Protein AF-A0A8H4R8X0-F1 (afdb_monomer)

Structure (mmCIF, N/CA/C/O backbone):
data_AF-A0A8H4R8X0-F1
#
_entry.id   AF-A0A8H4R8X0-F1
#
loop_
_atom_site.group_PDB
_atom_site.id
_atom_site.type_symbol
_atom_site.label_atom_id
_atom_site.label_alt_id
_atom_site.label_comp_id
_atom_site.label_asym_id
_atom_site.label_entity_id
_atom_site.label_seq_id
_atom_site.pdbx_PDB_ins_code
_atom_site.Cartn_x
_atom_site.Cartn_y
_atom_site.Cartn_z
_atom_site.occupancy
_atom_site.B_iso_or_equiv
_atom_site.auth_seq_id
_atom_site.auth_comp_id
_atom_site.auth_asym_id
_atom_site.auth_atom_id
_atom_site.pdbx_PDB_model_num
ATOM 1 N N . MET A 1 1 ? 7.016 25.007 -10.226 1.00 34.44 1 MET A N 1
ATOM 2 C CA . MET A 1 1 ? 8.401 25.398 -10.554 1.00 34.44 1 MET A CA 1
ATOM 3 C C . MET A 1 1 ? 8.585 26.785 -9.980 1.00 34.44 1 MET A C 1
ATOM 5 O O . MET A 1 1 ? 7.843 27.665 -10.390 1.00 34.44 1 MET A O 1
ATOM 9 N N . CYS A 1 2 ? 9.451 26.948 -8.983 1.00 27.34 2 CYS A N 1
ATOM 10 C CA . CYS A 1 2 ? 9.770 28.265 -8.429 1.00 27.34 2 CYS A CA 1
ATOM 11 C C . CYS A 1 2 ? 10.960 28.850 -9.207 1.00 27.34 2 CYS A C 1
ATOM 13 O O . CYS A 1 2 ? 11.876 28.084 -9.522 1.00 27.34 2 CYS A O 1
ATOM 15 N N . PRO A 1 3 ? 10.955 30.145 -9.557 1.00 30.22 3 PRO A N 1
ATOM 16 C CA . PRO A 1 3 ? 12.108 30.778 -10.181 1.00 30.22 3 PRO A CA 1
ATOM 17 C C . PRO A 1 3 ? 13.231 30.942 -9.149 1.00 30.22 3 PRO A C 1
ATOM 19 O O . PRO A 1 3 ? 12.987 31.365 -8.024 1.00 30.22 3 PRO A O 1
ATOM 22 N N . ILE A 1 4 ? 14.458 30.595 -9.537 1.00 34.72 4 ILE A N 1
ATOM 23 C CA . ILE A 1 4 ? 15.670 30.913 -8.774 1.00 34.72 4 ILE A CA 1
ATOM 24 C C . ILE A 1 4 ? 15.980 32.384 -9.059 1.00 34.72 4 ILE A C 1
ATOM 26 O O . ILE A 1 4 ? 16.291 32.732 -10.199 1.00 34.72 4 ILE A O 1
ATOM 30 N N . LEU A 1 5 ? 15.856 33.247 -8.052 1.00 30.03 5 LEU A N 1
ATOM 31 C CA . LEU A 1 5 ? 16.248 34.653 -8.143 1.00 30.03 5 LEU A CA 1
ATOM 32 C C . LEU A 1 5 ? 17.752 34.777 -7.876 1.00 30.03 5 LEU A C 1
ATOM 34 O O . LEU A 1 5 ? 18.241 34.389 -6.819 1.00 30.03 5 LEU A O 1
ATOM 38 N N . PHE A 1 6 ? 18.489 35.315 -8.847 1.00 31.28 6 PHE A N 1
ATOM 39 C CA . PHE A 1 6 ? 19.900 35.666 -8.697 1.00 31.28 6 PHE A CA 1
ATOM 40 C C . PHE A 1 6 ? 20.003 37.091 -8.154 1.00 31.28 6 PHE A C 1
ATOM 42 O O . PHE A 1 6 ? 19.514 38.021 -8.790 1.00 31.28 6 PHE A O 1
ATOM 49 N N . ASN A 1 7 ? 20.660 37.268 -7.009 1.00 34.53 7 ASN A N 1
ATOM 50 C CA . ASN A 1 7 ? 20.960 38.592 -6.470 1.00 34.53 7 ASN A CA 1
ATOM 51 C C . ASN A 1 7 ? 22.442 38.639 -6.056 1.00 34.53 7 ASN A C 1
ATOM 53 O O . ASN A 1 7 ? 22.797 38.113 -5.001 1.00 34.53 7 ASN A O 1
ATOM 57 N N . PRO A 1 8 ? 23.347 39.171 -6.897 1.00 40.19 8 PRO A N 1
ATOM 58 C CA . PRO A 1 8 ? 24.765 39.217 -6.575 1.00 40.19 8 PRO A CA 1
ATOM 59 C C . PRO A 1 8 ? 25.053 40.372 -5.610 1.00 40.19 8 PRO A C 1
ATOM 61 O O . PRO A 1 8 ? 25.218 41.523 -6.006 1.00 40.19 8 PRO A O 1
ATOM 64 N N . THR A 1 9 ? 25.158 40.060 -4.325 1.00 41.28 9 THR A N 1
ATOM 65 C CA . THR A 1 9 ? 25.671 40.963 -3.293 1.00 41.28 9 THR A CA 1
ATOM 66 C C . THR A 1 9 ? 27.050 40.481 -2.871 1.00 41.28 9 THR A C 1
ATOM 68 O O . THR A 1 9 ? 27.137 39.624 -2.006 1.00 41.28 9 THR A O 1
ATOM 71 N N . ASN A 1 10 ? 28.135 40.977 -3.483 1.00 43.56 10 ASN A N 1
ATOM 72 C CA . ASN A 1 10 ? 29.417 41.202 -2.790 1.00 43.56 10 ASN A CA 1
ATOM 73 C C . ASN A 1 10 ? 30.470 41.886 -3.690 1.00 43.56 10 ASN A C 1
ATOM 75 O O . ASN A 1 10 ? 30.555 41.585 -4.881 1.00 43.56 10 ASN A O 1
ATOM 79 N N . PRO A 1 11 ? 31.313 42.775 -3.130 1.00 45.03 11 PRO A N 1
ATOM 80 C CA . PRO A 1 11 ? 32.415 43.401 -3.852 1.00 45.03 11 PRO A CA 1
ATOM 81 C C . PRO A 1 11 ? 33.605 42.444 -4.031 1.00 45.03 11 PRO A C 1
ATOM 83 O O . PRO A 1 11 ? 33.991 41.711 -3.121 1.00 45.03 11 PRO A O 1
ATOM 86 N N . VAL A 1 12 ? 34.228 42.496 -5.211 1.00 46.09 12 VAL A N 1
ATOM 87 C CA . VAL A 1 12 ? 35.450 41.750 -5.548 1.00 46.09 12 VAL A CA 1
ATOM 88 C C . VAL A 1 12 ? 36.627 42.293 -4.731 1.00 46.09 12 VAL A C 1
ATOM 90 O O . VAL A 1 12 ? 37.053 43.429 -4.935 1.00 46.09 12 VAL A O 1
ATOM 93 N N . GLN A 1 13 ? 37.194 41.487 -3.829 1.00 46.44 13 GLN A N 1
ATOM 94 C CA . GLN A 1 13 ? 38.449 41.826 -3.152 1.00 46.44 13 GLN A CA 1
ATOM 95 C C . GLN A 1 13 ? 39.648 41.399 -4.006 1.00 46.44 13 GLN A C 1
ATOM 97 O O . GLN A 1 13 ? 39.820 40.225 -4.327 1.00 46.44 13 GLN A O 1
ATOM 102 N N . LYS A 1 14 ? 40.508 42.361 -4.360 1.00 43.34 14 LYS A N 1
ATOM 103 C CA . LYS A 1 14 ? 41.823 42.093 -4.954 1.00 43.34 14 LYS A CA 1
ATOM 104 C C . LYS A 1 14 ? 42.861 41.992 -3.836 1.00 43.34 14 LYS A C 1
ATOM 106 O O . LYS A 1 14 ? 43.219 43.003 -3.243 1.00 43.34 14 LYS A O 1
ATOM 111 N N . GLN A 1 15 ? 43.376 40.793 -3.590 1.00 39.31 15 GLN A N 1
ATOM 112 C CA . GLN A 1 15 ? 44.596 40.579 -2.811 1.00 39.31 15 GLN A CA 1
ATOM 113 C C . GLN A 1 15 ? 45.633 39.909 -3.715 1.00 39.31 15 GLN A C 1
ATOM 115 O O . GLN A 1 15 ? 45.364 38.848 -4.264 1.00 39.31 15 GLN A O 1
ATOM 120 N N . GLY A 1 16 ? 46.794 40.553 -3.879 1.00 46.50 16 GLY A N 1
ATOM 121 C CA . GLY A 1 16 ? 48.017 39.973 -4.449 1.00 46.50 16 GLY A CA 1
ATOM 122 C C . GLY A 1 16 ? 47.847 39.160 -5.737 1.00 46.50 16 GLY A C 1
ATOM 123 O O . GLY A 1 16 ? 47.790 37.938 -5.685 1.00 46.50 16 GLY A O 1
ATOM 124 N N . GLY A 1 17 ? 47.810 39.827 -6.897 1.00 51.41 17 GLY A N 1
ATOM 125 C CA . GLY A 1 17 ? 48.027 39.224 -8.228 1.00 51.41 17 GLY A CA 1
ATOM 126 C C . GLY A 1 17 ? 47.001 38.198 -8.739 1.00 51.41 17 GLY A C 1
ATOM 127 O O . GLY A 1 17 ? 46.921 37.989 -9.945 1.00 51.41 17 GLY A O 1
ATOM 128 N N . ARG A 1 18 ? 46.177 37.595 -7.875 1.00 51.59 18 ARG A N 1
ATOM 129 C CA . ARG A 1 18 ? 45.119 36.643 -8.238 1.00 51.59 18 ARG A CA 1
ATOM 130 C C . ARG A 1 18 ? 43.752 37.286 -8.047 1.00 51.59 18 ARG A C 1
ATOM 132 O O . ARG A 1 18 ? 43.455 37.866 -7.003 1.00 51.59 18 ARG A O 1
ATOM 139 N N . ARG A 1 19 ? 42.904 37.197 -9.073 1.00 52.91 19 ARG A N 1
ATOM 140 C CA . ARG A 1 19 ? 41.492 37.574 -8.963 1.00 52.91 19 ARG A CA 1
ATOM 141 C C . ARG A 1 19 ? 40.750 36.365 -8.412 1.00 52.91 19 ARG A C 1
ATOM 143 O O . ARG A 1 19 ? 40.730 35.318 -9.050 1.00 52.91 19 ARG A O 1
ATOM 150 N N . ARG A 1 20 ? 40.180 36.516 -7.220 1.00 57.31 20 ARG A N 1
ATOM 151 C CA . ARG A 1 20 ? 39.380 35.482 -6.570 1.00 57.31 20 ARG A CA 1
ATOM 152 C C . ARG A 1 20 ? 37.938 35.963 -6.520 1.00 57.31 20 ARG A C 1
ATOM 154 O O . ARG A 1 20 ? 37.668 37.028 -5.965 1.00 57.31 20 ARG A O 1
ATOM 161 N N . ALA A 1 21 ? 37.029 35.200 -7.115 1.00 58.59 21 ALA A N 1
ATOM 162 C CA . ALA A 1 21 ? 35.598 35.443 -6.998 1.00 58.59 21 ALA A CA 1
ATOM 163 C C . ALA A 1 21 ? 35.008 34.420 -6.026 1.00 58.59 21 ALA A C 1
ATOM 165 O O . ALA A 1 21 ? 35.211 33.212 -6.173 1.00 58.59 21 ALA A O 1
ATOM 166 N N . ILE A 1 22 ? 34.303 34.918 -5.011 1.00 57.84 22 ILE A N 1
ATOM 167 C CA . ILE A 1 22 ? 33.550 34.090 -4.074 1.00 57.84 22 ILE A CA 1
ATOM 168 C C . ILE A 1 22 ? 32.080 34.315 -4.384 1.00 57.84 22 ILE A C 1
ATOM 170 O O . ILE A 1 22 ? 31.551 35.399 -4.140 1.00 57.84 22 ILE A O 1
ATOM 174 N N . VAL A 1 23 ? 31.428 33.292 -4.927 1.00 60.47 23 VAL A N 1
ATOM 175 C CA . VAL A 1 23 ? 29.990 33.332 -5.190 1.00 60.47 23 VAL A CA 1
ATOM 176 C C . VAL A 1 23 ? 29.297 32.565 -4.077 1.00 60.47 23 VAL A C 1
ATOM 178 O O . VAL A 1 23 ? 29.549 31.373 -3.875 1.00 60.47 23 VAL A O 1
ATOM 181 N N . ARG A 1 24 ? 28.438 33.269 -3.340 1.00 57.09 24 ARG A N 1
ATOM 182 C CA . ARG A 1 24 ? 27.554 32.685 -2.334 1.00 57.09 24 ARG A CA 1
ATOM 183 C C . ARG A 1 24 ? 26.129 32.773 -2.835 1.00 57.09 24 ARG A C 1
ATOM 185 O O . ARG A 1 24 ? 25.724 33.817 -3.336 1.00 57.09 24 ARG A O 1
ATOM 192 N N . TYR A 1 25 ? 25.386 31.688 -2.693 1.00 54.69 25 TYR A N 1
ATOM 193 C CA . TYR A 1 25 ? 23.947 31.710 -2.894 1.00 54.69 25 TYR A CA 1
ATOM 194 C C . TYR A 1 25 ? 23.261 30.944 -1.774 1.00 54.69 25 TYR A C 1
ATOM 196 O O . TYR A 1 25 ? 23.779 29.946 -1.259 1.00 54.69 25 TYR A O 1
ATOM 204 N N . GLU A 1 26 ? 22.092 31.450 -1.417 1.00 44.12 26 GLU A N 1
ATOM 205 C CA . GLU A 1 26 ? 21.190 30.845 -0.458 1.00 44.12 26 GLU A CA 1
ATOM 206 C C . GLU A 1 26 ? 20.167 30.013 -1.232 1.00 44.12 26 GLU A C 1
ATOM 208 O O . GLU A 1 26 ? 19.634 30.441 -2.257 1.00 44.12 26 GLU A O 1
ATOM 213 N N . VAL A 1 27 ? 19.950 28.777 -0.789 1.00 53.47 27 VAL A N 1
ATOM 214 C CA . VAL A 1 27 ? 18.889 27.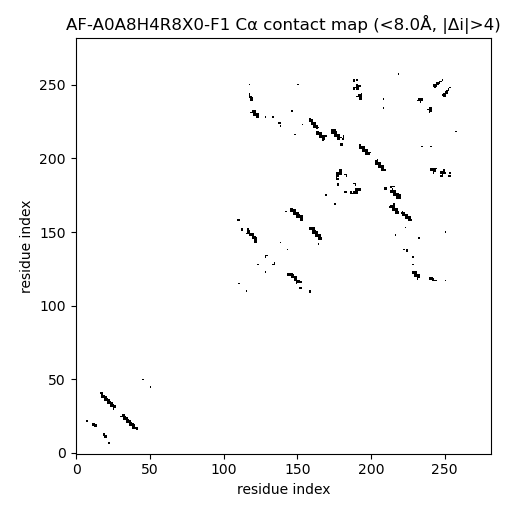933 -1.339 1.00 53.47 27 VAL A CA 1
ATOM 215 C C . VAL A 1 27 ? 17.702 28.059 -0.400 1.00 53.47 27 VAL A C 1
ATOM 217 O O . VAL A 1 27 ? 17.762 27.565 0.731 1.00 53.47 27 VAL A O 1
ATOM 220 N N . ASP A 1 28 ? 16.650 28.729 -0.873 1.00 41.34 28 ASP A N 1
ATOM 221 C CA . ASP A 1 28 ? 15.434 28.976 -0.100 1.00 41.34 28 ASP A CA 1
ATOM 222 C C . ASP A 1 28 ? 14.950 27.701 0.607 1.00 41.34 28 ASP A C 1
ATOM 224 O O . ASP A 1 28 ? 14.728 26.655 -0.013 1.00 41.34 28 ASP A O 1
ATOM 228 N N . GLY A 1 29 ? 14.784 27.806 1.927 1.00 48.72 29 GLY A N 1
ATOM 229 C CA . GLY A 1 29 ? 14.164 26.783 2.771 1.00 48.72 29 GLY A CA 1
ATOM 230 C C . GLY A 1 29 ? 15.108 25.826 3.501 1.00 48.72 29 GLY A C 1
ATOM 231 O O . GLY A 1 29 ? 14.615 25.012 4.277 1.00 48.72 29 GLY A O 1
ATOM 232 N N . PHE A 1 30 ? 16.430 25.912 3.308 1.00 46.84 30 PHE A N 1
ATOM 233 C CA . PHE A 1 30 ? 17.376 25.003 3.980 1.00 46.84 30 PHE A CA 1
ATOM 234 C C . PHE A 1 30 ? 18.453 25.684 4.835 1.00 46.84 30 PHE A C 1
ATOM 236 O O . PHE A 1 30 ? 19.197 24.982 5.511 1.00 46.84 30 PHE A O 1
ATOM 243 N N . GLY A 1 31 ? 18.562 27.020 4.835 1.00 43.88 31 GLY A N 1
ATOM 244 C CA . GLY A 1 31 ? 19.542 27.751 5.660 1.00 43.88 31 GLY A CA 1
ATOM 245 C C . GLY A 1 31 ? 21.013 27.400 5.376 1.00 43.88 31 GLY A C 1
ATOM 246 O O . GLY A 1 31 ? 21.899 27.739 6.158 1.00 43.88 31 GLY A O 1
ATOM 247 N N . VAL A 1 32 ? 21.293 26.702 4.270 1.00 42.59 32 VAL A N 1
ATOM 248 C CA . VAL A 1 32 ? 22.648 26.302 3.882 1.00 42.59 32 VAL A CA 1
ATOM 249 C C . VAL A 1 32 ? 23.214 27.333 2.916 1.00 42.59 32 VAL A C 1
ATOM 251 O O . VAL A 1 32 ? 22.823 27.388 1.749 1.00 42.59 32 VAL A O 1
ATOM 254 N N . ASN A 1 33 ? 24.192 28.100 3.390 1.00 44.56 33 ASN A N 1
ATOM 255 C CA . ASN A 1 33 ? 25.035 28.929 2.538 1.00 44.56 33 ASN A CA 1
ATOM 256 C C . ASN A 1 33 ? 26.048 28.042 1.807 1.00 44.56 33 ASN A C 1
ATOM 258 O O . ASN A 1 33 ? 26.866 27.375 2.444 1.00 44.56 33 ASN A O 1
ATOM 262 N N . LYS A 1 34 ? 26.015 28.033 0.471 1.00 54.91 34 LYS A N 1
ATOM 263 C CA . LYS A 1 34 ? 27.065 27.394 -0.335 1.00 54.91 34 LYS A CA 1
ATOM 264 C C . LYS A 1 34 ? 28.060 28.435 -0.820 1.00 54.91 34 LYS A C 1
ATOM 266 O O . LYS A 1 34 ? 27.667 29.476 -1.337 1.00 54.91 34 LYS A O 1
ATOM 271 N N . GLU A 1 35 ? 29.345 28.131 -0.672 1.00 61.84 35 GLU A N 1
ATOM 272 C CA . GLU A 1 35 ? 30.452 28.963 -1.141 1.00 61.84 35 GLU A CA 1
ATOM 273 C C . GLU A 1 35 ? 31.157 28.259 -2.302 1.00 61.84 35 GLU A C 1
ATOM 275 O O . GLU A 1 35 ? 31.654 27.144 -2.142 1.00 61.84 35 GLU A O 1
ATOM 280 N N . PHE A 1 36 ? 31.220 28.915 -3.461 1.00 50.22 36 PHE A N 1
ATOM 281 C CA . PHE A 1 36 ? 32.060 28.479 -4.573 1.00 50.22 36 PHE A CA 1
ATOM 282 C C . PHE A 1 36 ? 33.232 29.436 -4.730 1.00 50.22 36 PHE A C 1
ATOM 284 O O . PHE A 1 36 ? 33.057 30.657 -4.768 1.00 50.22 36 PHE A O 1
ATOM 291 N N . ARG A 1 37 ? 34.432 28.859 -4.817 1.00 61.16 37 ARG A N 1
ATOM 292 C CA . ARG A 1 37 ? 35.677 29.584 -5.058 1.00 61.16 37 ARG A CA 1
ATOM 293 C C . ARG A 1 37 ? 36.087 29.354 -6.497 1.00 61.16 37 ARG A C 1
ATOM 295 O O . ARG A 1 37 ? 36.283 28.212 -6.901 1.00 61.16 37 ARG A O 1
ATOM 302 N N . ILE A 1 38 ? 36.192 30.441 -7.247 1.00 58.31 38 ILE A N 1
ATOM 303 C CA . ILE A 1 38 ? 36.730 30.420 -8.601 1.00 58.31 38 ILE A CA 1
ATOM 304 C C . ILE A 1 38 ? 38.035 31.207 -8.548 1.00 58.31 38 ILE A C 1
ATOM 306 O O . ILE A 1 38 ? 38.035 32.421 -8.322 1.00 58.31 38 ILE A O 1
ATOM 310 N N . ASP A 1 39 ? 39.144 30.487 -8.693 1.00 58.88 39 ASP A N 1
ATOM 311 C CA . ASP A 1 39 ? 40.467 31.072 -8.863 1.00 58.88 39 ASP A CA 1
ATOM 312 C C . ASP A 1 39 ? 40.745 31.149 -10.371 1.00 58.88 39 ASP A C 1
ATOM 314 O O . ASP A 1 39 ? 40.755 30.131 -11.059 1.00 58.88 39 ASP A O 1
ATOM 318 N N . SER A 1 40 ? 40.940 32.358 -10.900 1.00 56.19 40 SER A N 1
ATOM 319 C CA . SER A 1 40 ? 41.369 32.542 -12.291 1.00 56.19 40 SER A CA 1
ATOM 320 C C . SER A 1 40 ? 42.895 32.577 -12.365 1.00 56.19 40 SER A C 1
ATOM 322 O O . SER A 1 40 ? 43.538 33.301 -11.596 1.00 56.19 40 SER A O 1
ATOM 324 N N . GLU A 1 41 ? 43.483 31.822 -13.295 1.00 51.84 41 GLU A N 1
ATOM 325 C CA . GLU A 1 41 ? 44.928 31.866 -13.530 1.00 51.84 41 GLU A CA 1
ATOM 326 C C . GLU A 1 41 ? 45.351 33.167 -14.239 1.00 51.84 41 GLU A C 1
ATOM 328 O O . GLU A 1 41 ? 44.617 33.687 -15.085 1.00 51.84 41 GLU A O 1
ATOM 333 N N . PRO A 1 42 ? 46.527 33.726 -13.903 1.00 45.72 42 PRO A N 1
ATOM 334 C CA . PRO A 1 42 ? 47.040 34.916 -14.566 1.00 45.72 42 PRO A CA 1
ATOM 335 C C . PRO A 1 42 ? 47.588 34.556 -15.955 1.00 45.72 42 PRO A C 1
ATOM 337 O O . PRO A 1 42 ? 48.518 33.761 -16.057 1.00 45.72 42 PRO A O 1
ATOM 340 N N . GLY A 1 43 ? 47.047 35.164 -17.018 1.00 50.66 43 GLY A N 1
ATOM 341 C CA . GLY A 1 43 ? 47.655 35.095 -18.358 1.00 50.66 43 GLY A CA 1
ATOM 342 C C . GLY A 1 43 ? 46.712 34.985 -19.559 1.00 50.66 43 GLY A C 1
ATOM 343 O O . GLY A 1 43 ? 47.198 34.881 -20.679 1.00 50.66 43 GLY A O 1
ATOM 344 N N . LEU A 1 44 ? 45.390 35.008 -19.372 1.00 47.59 44 LEU A N 1
ATOM 345 C CA . LEU A 1 44 ? 44.437 35.018 -20.487 1.00 47.59 44 LEU A CA 1
ATOM 346 C C . LEU A 1 44 ? 43.786 36.397 -20.615 1.00 47.59 44 LEU A C 1
ATOM 348 O O . LEU A 1 44 ? 42.815 36.703 -19.924 1.00 47.59 44 LEU A O 1
ATOM 352 N N . ASP A 1 45 ? 44.326 37.213 -21.520 1.00 45.53 45 ASP A N 1
ATOM 353 C CA . ASP A 1 45 ? 43.706 38.454 -21.991 1.00 45.53 45 ASP A CA 1
ATOM 354 C C . ASP A 1 45 ? 42.527 38.114 -22.918 1.00 45.53 45 ASP A C 1
ATOM 356 O O . ASP A 1 45 ? 42.598 38.204 -24.141 1.00 45.53 45 ASP A O 1
ATOM 360 N N . GLY A 1 46 ? 41.436 37.656 -22.307 1.00 48.53 46 GLY A N 1
ATOM 361 C CA . GLY A 1 46 ? 40.120 37.505 -22.918 1.00 48.53 46 GLY A CA 1
ATOM 362 C C . GLY A 1 46 ? 39.089 38.275 -22.098 1.00 48.53 46 GLY A C 1
ATOM 363 O O . GLY A 1 46 ? 39.226 38.423 -20.880 1.00 48.53 46 GLY A O 1
ATOM 364 N N . THR A 1 47 ? 38.062 38.807 -22.755 1.00 45.94 47 THR A N 1
ATOM 365 C CA . THR A 1 47 ? 36.976 39.513 -22.062 1.00 45.94 47 THR A CA 1
ATOM 366 C C . THR A 1 47 ? 36.227 38.554 -21.123 1.00 45.94 47 THR A C 1
ATOM 368 O O . THR A 1 47 ? 36.107 37.360 -21.397 1.00 45.94 47 THR A O 1
ATOM 371 N N . LEU A 1 48 ? 35.755 39.071 -19.978 1.00 39.69 48 LEU A N 1
ATOM 372 C CA . LEU A 1 48 ? 35.175 38.303 -18.858 1.00 39.69 48 LEU A CA 1
ATOM 373 C C . LEU A 1 48 ? 34.042 37.344 -19.294 1.00 39.69 48 LEU A C 1
ATOM 375 O O . LEU A 1 48 ? 33.876 36.280 -18.704 1.00 39.69 48 LEU A O 1
ATOM 379 N N . GLU A 1 49 ? 33.324 37.690 -20.366 1.00 45.72 49 GLU A N 1
ATOM 380 C CA . GLU A 1 49 ? 32.224 36.900 -20.935 1.00 45.72 49 GLU A CA 1
ATOM 381 C C . GLU A 1 49 ? 32.690 35.617 -21.654 1.00 45.72 49 GLU A C 1
ATOM 383 O O . GLU A 1 49 ? 31.995 34.597 -21.630 1.00 45.72 49 GLU A O 1
ATOM 388 N N . GLU A 1 50 ? 33.882 35.610 -22.262 1.00 43.81 50 GLU A N 1
ATOM 389 C CA . GLU A 1 50 ? 34.390 34.433 -22.986 1.00 43.81 50 GLU A CA 1
ATOM 390 C C . GLU A 1 50 ? 34.921 33.340 -22.051 1.00 43.81 50 GLU A C 1
ATOM 392 O O . GLU A 1 50 ? 34.865 32.148 -22.383 1.00 43.81 50 GLU A O 1
ATOM 397 N N . VAL A 1 51 ? 35.409 33.729 -20.869 1.00 45.59 51 VAL A N 1
ATOM 398 C CA . VAL A 1 51 ? 35.944 32.801 -19.864 1.00 45.59 51 VAL A CA 1
ATOM 399 C C . VAL A 1 51 ? 34.803 32.066 -19.147 1.00 45.59 51 VAL A C 1
ATOM 401 O O . VAL A 1 51 ? 34.845 30.837 -19.047 1.00 45.59 51 VAL A O 1
ATOM 404 N N . GLU A 1 52 ? 33.721 32.763 -18.772 1.00 46.25 52 GLU A N 1
ATOM 405 C CA . GLU A 1 52 ? 32.529 32.132 -18.173 1.00 46.25 52 GLU A CA 1
ATOM 406 C C . GLU A 1 52 ? 31.867 31.111 -19.117 1.00 46.25 52 GLU A C 1
ATOM 408 O O . GLU A 1 52 ? 31.465 30.022 -18.696 1.00 46.25 52 GLU A O 1
ATOM 413 N N . ALA A 1 53 ? 31.815 31.398 -20.422 1.00 42.44 53 ALA A N 1
ATOM 414 C CA . ALA A 1 53 ? 31.198 30.508 -21.407 1.00 42.44 53 ALA A CA 1
ATOM 415 C C . ALA A 1 53 ? 32.033 29.253 -21.742 1.00 42.44 53 ALA A C 1
ATOM 417 O O . ALA A 1 53 ? 31.493 28.282 -22.294 1.00 42.44 53 ALA A O 1
ATOM 418 N N . ARG A 1 54 ? 33.347 29.251 -21.470 1.00 42.31 54 ARG A N 1
ATOM 419 C CA . ARG A 1 54 ? 34.221 28.082 -21.688 1.00 42.31 54 ARG A CA 1
ATOM 420 C C . ARG A 1 54 ? 34.234 27.138 -20.492 1.00 42.31 54 ARG A C 1
ATOM 422 O O . ARG A 1 54 ? 34.123 25.928 -20.702 1.00 42.31 54 ARG A O 1
ATOM 429 N N . ASP A 1 55 ? 34.267 27.655 -19.268 1.00 42.72 55 ASP A N 1
ATOM 430 C CA . ASP A 1 55 ? 34.281 26.797 -18.076 1.00 42.72 55 ASP A CA 1
ATOM 431 C C . ASP A 1 55 ? 32.921 26.139 -17.806 1.00 42.72 55 ASP A C 1
ATOM 433 O O . ASP A 1 55 ? 32.858 24.951 -17.475 1.00 42.72 55 ASP A O 1
ATOM 437 N N . LEU A 1 56 ? 31.813 26.821 -18.115 1.00 40.81 56 LEU A N 1
ATOM 438 C CA . LEU A 1 56 ? 30.472 26.222 -18.052 1.00 40.81 56 LEU A CA 1
ATOM 439 C C . LEU A 1 56 ? 30.240 25.118 -19.102 1.00 40.81 56 LEU A C 1
ATOM 441 O O . LEU A 1 56 ? 29.331 24.303 -18.944 1.00 40.81 56 LEU A O 1
ATOM 445 N N . ARG A 1 57 ? 31.070 25.032 -20.156 1.00 43.03 57 ARG A N 1
ATOM 446 C CA . ARG A 1 57 ? 31.029 23.932 -21.141 1.00 43.03 57 ARG A CA 1
ATOM 447 C C . ARG A 1 57 ? 31.774 22.674 -20.688 1.00 43.03 57 ARG A C 1
ATOM 449 O O . ARG A 1 57 ? 31.456 21.596 -21.191 1.00 43.03 57 ARG A O 1
ATOM 456 N N . ARG A 1 58 ? 32.721 22.775 -19.743 1.00 42.38 58 ARG A N 1
ATOM 457 C CA . ARG A 1 58 ? 33.424 21.610 -19.164 1.00 42.38 58 ARG A CA 1
ATOM 458 C C . ARG A 1 58 ? 32.603 20.888 -18.100 1.00 42.38 58 ARG A C 1
ATOM 460 O O . ARG A 1 58 ? 32.738 19.675 -17.953 1.00 42.38 58 ARG A O 1
ATOM 467 N N . VAL A 1 59 ? 31.702 21.588 -17.413 1.00 44.06 59 VAL A N 1
ATOM 468 C CA . VAL A 1 59 ? 30.757 20.971 -16.474 1.00 44.06 59 VAL A CA 1
ATOM 469 C C . VAL A 1 59 ? 29.599 20.371 -17.275 1.00 44.06 59 VAL A C 1
ATOM 471 O O . VAL A 1 59 ? 28.570 20.998 -17.508 1.00 44.06 59 VAL A O 1
ATOM 474 N N . GLY A 1 60 ? 29.807 19.156 -17.784 1.00 37.03 60 GLY A N 1
ATOM 475 C CA . GLY A 1 60 ? 28.903 18.463 -18.698 1.00 37.03 60 GLY A CA 1
ATOM 476 C C . GLY A 1 60 ? 27.447 18.385 -18.225 1.00 37.03 60 GLY A C 1
ATOM 477 O O . GLY A 1 60 ? 27.053 17.437 -17.556 1.00 37.03 60 GLY A O 1
ATOM 478 N N . ARG A 1 61 ? 26.613 19.336 -18.663 1.00 39.84 61 ARG A N 1
ATOM 479 C CA . ARG A 1 61 ? 25.148 19.216 -18.747 1.00 39.84 61 ARG A CA 1
ATOM 480 C C . ARG A 1 61 ? 24.634 19.958 -19.979 1.00 39.84 61 ARG A C 1
ATOM 482 O O . ARG A 1 61 ? 24.153 21.086 -19.922 1.00 39.84 61 ARG A O 1
ATOM 489 N N . ARG A 1 62 ? 24.689 19.284 -21.130 1.00 38.41 62 ARG A N 1
ATOM 490 C CA . ARG A 1 62 ? 23.959 19.695 -22.337 1.00 38.41 62 ARG A CA 1
ATOM 491 C C . ARG A 1 62 ? 22.456 19.531 -22.094 1.00 38.41 62 ARG A C 1
ATOM 493 O O . ARG A 1 62 ? 21.964 18.432 -22.313 1.00 38.41 62 ARG A O 1
ATOM 500 N N . ARG A 1 63 ? 21.747 20.578 -21.638 1.00 39.78 63 ARG A N 1
ATOM 501 C CA . ARG A 1 63 ? 20.335 20.881 -22.010 1.00 39.78 63 ARG A CA 1
ATOM 502 C C . ARG A 1 63 ? 19.653 22.034 -21.253 1.00 39.78 63 ARG A C 1
ATOM 504 O O . ARG A 1 63 ? 18.447 21.984 -21.100 1.00 39.78 63 ARG A O 1
ATOM 511 N N . TRP A 1 64 ? 20.335 23.082 -20.789 1.00 34.16 64 TRP A N 1
ATOM 512 C CA . TRP A 1 64 ? 19.598 24.191 -20.136 1.00 34.16 64 TRP A CA 1
ATOM 513 C C . TRP A 1 64 ? 20.037 25.614 -20.503 1.00 34.16 64 TRP A C 1
ATOM 515 O O . TRP A 1 64 ? 19.423 26.562 -20.032 1.00 34.16 64 TRP A O 1
ATOM 525 N N . VAL A 1 65 ? 21.014 25.800 -21.397 1.00 34.97 65 VAL A N 1
ATOM 526 C CA . VAL A 1 65 ? 21.620 27.130 -21.639 1.00 34.97 65 VAL A CA 1
ATOM 527 C C . VAL A 1 65 ? 21.368 27.664 -23.056 1.00 34.97 65 VAL A C 1
ATOM 529 O O . VAL A 1 65 ? 22.213 28.321 -23.644 1.00 34.97 65 VAL A O 1
ATOM 532 N N . CYS A 1 66 ? 20.201 27.392 -23.646 1.00 29.88 66 CYS A N 1
ATOM 533 C CA . CYS A 1 66 ? 19.833 28.016 -24.931 1.00 29.88 66 CYS A CA 1
ATOM 534 C C . CYS A 1 66 ? 18.509 28.789 -24.909 1.00 29.88 66 CYS A C 1
ATOM 536 O O . CYS A 1 66 ? 18.107 29.302 -25.945 1.00 29.88 66 CYS A O 1
ATOM 538 N N . SER A 1 67 ? 17.841 28.925 -23.757 1.00 30.84 67 SER A N 1
ATOM 539 C CA . SER A 1 67 ? 16.542 29.617 -23.702 1.00 30.84 67 SER A CA 1
ATOM 540 C C . SER A 1 67 ? 16.600 31.076 -23.232 1.00 30.84 67 SER A C 1
ATOM 542 O O . SER A 1 67 ? 15.568 31.735 -23.262 1.00 30.84 67 SER A O 1
ATOM 544 N N . LEU A 1 68 ? 17.755 31.598 -22.804 1.00 33.50 68 LEU A N 1
ATOM 545 C CA . LEU A 1 68 ? 17.826 32.914 -22.143 1.00 33.50 68 LEU A CA 1
ATOM 546 C C . LEU A 1 68 ? 18.541 34.026 -22.925 1.00 33.50 68 LEU A C 1
ATOM 548 O O . LEU A 1 68 ? 18.658 35.129 -22.413 1.00 33.50 68 LEU A O 1
ATOM 552 N N . PHE A 1 69 ? 18.945 33.787 -24.175 1.00 30.27 69 PHE A N 1
ATOM 553 C CA . PHE A 1 69 ? 19.639 34.791 -25.002 1.00 30.27 69 PHE A CA 1
ATOM 554 C C . PHE A 1 69 ? 18.844 35.257 -26.230 1.00 30.27 69 PHE A C 1
ATOM 556 O O . PHE A 1 69 ? 19.421 35.677 -27.225 1.00 30.27 69 PHE A O 1
ATOM 563 N N . ARG A 1 70 ? 17.507 35.187 -26.191 1.00 34.22 70 ARG A N 1
ATOM 564 C CA . ARG A 1 70 ? 16.665 35.615 -27.323 1.00 34.22 70 ARG A CA 1
ATOM 565 C C . ARG A 1 70 ? 15.627 36.689 -26.976 1.00 34.22 70 ARG A C 1
ATOM 567 O O . ARG A 1 70 ? 14.571 36.721 -27.590 1.00 34.22 70 ARG A O 1
ATOM 574 N N . HIS A 1 71 ? 15.916 37.553 -25.998 1.00 29.61 71 HIS A N 1
ATOM 575 C CA . HIS A 1 71 ? 15.011 38.654 -25.628 1.00 29.61 71 HIS A CA 1
ATOM 576 C C . HIS A 1 71 ? 15.694 39.975 -25.231 1.00 29.61 71 HIS A C 1
ATOM 578 O O . HIS A 1 71 ? 15.088 40.795 -24.551 1.00 29.61 71 HIS A O 1
ATOM 584 N N . ALA A 1 72 ? 16.928 40.217 -25.677 1.00 31.17 72 ALA A N 1
ATOM 585 C CA . ALA A 1 72 ? 17.618 41.488 -25.439 1.00 31.17 72 ALA A CA 1
ATOM 586 C C . ALA A 1 72 ? 18.229 42.058 -26.726 1.00 31.17 72 ALA A C 1
ATOM 588 O O . ALA A 1 72 ? 19.383 42.453 -26.762 1.00 31.17 72 ALA A O 1
ATOM 589 N N . GLU A 1 73 ? 17.439 42.109 -27.792 1.00 38.19 73 GLU A N 1
ATOM 590 C CA . GLU A 1 73 ? 17.667 43.037 -28.895 1.00 38.19 73 GLU A CA 1
ATOM 591 C C . GLU A 1 73 ? 16.308 43.620 -29.242 1.00 38.19 73 GLU A C 1
ATOM 593 O O . GLU A 1 73 ? 15.451 42.896 -29.737 1.00 38.19 73 GLU A O 1
ATOM 598 N N . LEU A 1 74 ? 16.089 44.881 -28.860 1.00 34.69 74 LEU A N 1
ATOM 599 C CA . LEU A 1 74 ? 15.241 45.879 -29.525 1.00 34.69 74 LEU A CA 1
ATOM 600 C C . LEU A 1 74 ? 15.019 47.062 -28.571 1.00 34.69 74 LEU A C 1
ATOM 602 O O . LEU A 1 74 ? 13.991 47.159 -27.914 1.00 34.69 74 LEU A O 1
ATOM 606 N N . SER A 1 75 ? 15.997 47.965 -28.518 1.00 31.61 75 SER A N 1
ATOM 607 C CA . SER A 1 75 ? 15.771 49.419 -28.486 1.00 31.61 75 SER A CA 1
ATOM 608 C C . SER A 1 75 ? 17.125 50.114 -28.361 1.00 31.61 75 SER A C 1
ATOM 610 O O . SER A 1 75 ? 17.769 50.060 -27.315 1.00 31.61 75 SER A O 1
ATOM 612 N N . GLY A 1 76 ? 17.581 50.726 -29.453 1.00 34.56 76 GLY A N 1
ATOM 613 C CA . GLY A 1 76 ? 18.784 51.552 -29.459 1.00 34.56 76 GLY A CA 1
ATOM 614 C C . GLY A 1 76 ? 18.590 52.887 -28.737 1.00 34.56 76 GLY A C 1
ATOM 615 O O . GLY A 1 76 ? 17.465 53.325 -28.515 1.00 34.56 76 GLY A O 1
ATOM 616 N N . GLY A 1 77 ? 19.701 53.570 -28.447 1.00 31.16 77 GLY A N 1
ATOM 617 C CA . GLY A 1 77 ? 19.666 54.995 -28.106 1.00 31.16 77 GLY A CA 1
ATOM 618 C C . GLY A 1 77 ? 20.794 55.504 -27.208 1.00 31.16 77 GLY A C 1
ATOM 619 O O . GLY A 1 77 ? 20.692 55.418 -25.998 1.00 31.16 77 GLY A O 1
ATOM 620 N N . ARG A 1 78 ? 21.817 56.084 -27.853 1.00 34.66 78 ARG A N 1
ATOM 621 C CA . ARG A 1 78 ? 22.632 57.278 -27.506 1.00 34.66 78 ARG A CA 1
ATOM 622 C C . ARG A 1 78 ? 23.137 57.544 -26.065 1.00 34.66 78 ARG A C 1
ATOM 624 O O . ARG A 1 78 ? 22.384 57.680 -25.117 1.00 34.66 78 ARG A O 1
ATOM 631 N N . GLN A 1 79 ? 24.454 57.790 -26.033 1.00 37.75 79 GLN A N 1
ATOM 632 C CA . GLN A 1 79 ? 25.292 58.683 -25.203 1.00 37.75 79 GLN A CA 1
ATOM 633 C C . GLN A 1 79 ? 24.663 59.501 -24.050 1.00 37.75 79 GLN A C 1
ATOM 635 O O . GLN A 1 79 ? 23.732 60.268 -24.276 1.00 37.75 79 GLN A O 1
ATOM 640 N N . GLY A 1 80 ? 25.360 59.531 -22.898 1.00 32.53 80 GLY A N 1
ATOM 641 C CA . GLY A 1 80 ? 25.411 60.720 -22.029 1.00 32.53 80 GLY A CA 1
ATOM 642 C C . GLY A 1 80 ? 25.650 60.502 -20.522 1.00 32.53 80 GLY A C 1
ATOM 643 O O . GLY A 1 80 ? 24.772 60.010 -19.832 1.00 32.53 80 GLY A O 1
ATOM 644 N N . TRP A 1 81 ? 26.782 61.035 -20.035 1.00 30.88 81 TRP A N 1
ATOM 645 C CA . TRP A 1 81 ? 26.984 61.712 -18.732 1.00 30.88 81 TRP A CA 1
ATOM 646 C C . TRP A 1 81 ? 27.182 60.937 -17.407 1.00 30.88 81 TRP A C 1
ATOM 648 O O . TRP A 1 81 ? 26.633 59.874 -17.151 1.00 30.88 81 TRP A O 1
ATOM 658 N N 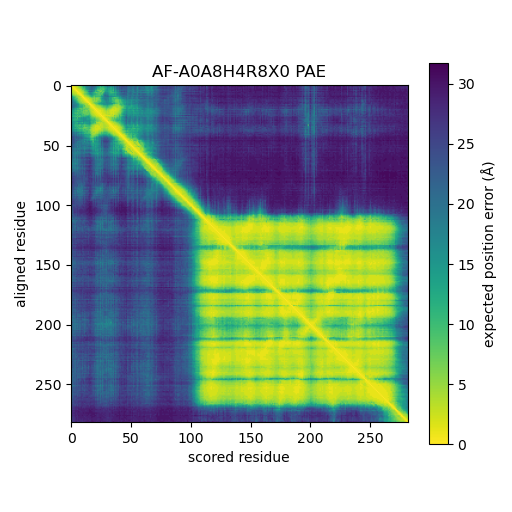. TRP A 1 82 ? 28.040 61.537 -16.565 1.00 38.06 82 TRP A N 1
ATOM 659 C CA . TRP A 1 82 ? 28.593 61.052 -15.293 1.00 38.06 82 TRP A CA 1
ATOM 660 C C . TRP A 1 82 ? 27.849 61.593 -14.051 1.00 38.06 82 TRP A C 1
ATOM 662 O O . TRP A 1 82 ? 27.596 62.792 -13.969 1.00 38.06 82 TRP A O 1
ATOM 672 N N . GLY A 1 83 ? 27.697 60.734 -13.025 1.00 30.23 83 GLY A N 1
ATOM 673 C CA . GLY A 1 83 ? 27.661 61.074 -11.581 1.00 30.23 83 GLY A CA 1
ATOM 674 C C . GLY A 1 83 ? 26.286 61.076 -10.871 1.00 30.23 83 GLY A C 1
ATOM 675 O O . GLY A 1 83 ? 25.265 61.182 -11.540 1.00 30.23 83 GLY A O 1
ATOM 676 N N . PRO A 1 84 ? 26.222 61.068 -9.515 1.00 44.66 84 PRO A N 1
ATOM 677 C CA . PRO A 1 84 ? 27.071 60.365 -8.544 1.00 44.66 84 PRO A CA 1
ATOM 678 C C . PRO A 1 84 ? 26.277 59.537 -7.488 1.00 44.66 84 PRO A C 1
ATOM 680 O O . PRO A 1 84 ? 25.119 59.796 -7.193 1.00 44.66 84 PRO A O 1
ATOM 683 N N . ARG A 1 85 ? 26.977 58.567 -6.873 1.00 41.50 85 ARG A N 1
ATOM 684 C CA . ARG A 1 85 ? 26.820 58.022 -5.499 1.00 41.50 85 ARG A CA 1
ATOM 685 C C . ARG A 1 85 ? 25.413 57.999 -4.862 1.00 41.50 85 ARG A C 1
ATOM 687 O O . ARG A 1 85 ? 25.008 58.957 -4.213 1.00 41.50 85 ARG A O 1
ATOM 694 N N . ALA A 1 86 ? 24.808 56.811 -4.822 1.00 32.12 86 ALA A N 1
ATOM 695 C CA . ALA A 1 86 ? 23.868 56.432 -3.765 1.00 32.12 86 ALA A CA 1
ATOM 696 C C . ALA A 1 86 ? 24.581 55.505 -2.761 1.00 32.12 86 ALA A C 1
ATOM 698 O O . ALA A 1 86 ? 24.902 54.358 -3.072 1.00 32.12 86 ALA A O 1
ATOM 699 N N . GLN A 1 87 ? 24.881 56.021 -1.566 1.00 34.53 87 GLN A N 1
ATOM 700 C CA . GLN A 1 87 ? 25.242 55.210 -0.401 1.00 34.53 87 GLN A CA 1
ATOM 701 C C . GLN A 1 87 ? 23.953 54.648 0.200 1.00 34.53 87 GLN A C 1
ATOM 703 O O . GLN A 1 87 ? 23.115 55.407 0.675 1.00 34.53 87 GLN A O 1
ATOM 708 N N . ILE A 1 88 ? 23.803 53.326 0.200 1.00 32.25 88 ILE A N 1
ATOM 709 C CA . ILE A 1 88 ? 22.742 52.647 0.947 1.00 32.25 88 ILE A CA 1
ATOM 710 C C . ILE A 1 88 ? 23.342 52.228 2.293 1.00 32.25 88 ILE A C 1
ATOM 712 O O . ILE A 1 88 ? 24.195 51.342 2.351 1.00 32.25 88 ILE A O 1
ATOM 716 N N . GLN A 1 89 ? 22.931 52.900 3.371 1.00 30.50 89 GLN A N 1
ATOM 717 C CA . GLN A 1 89 ? 23.175 52.456 4.744 1.00 30.50 89 GLN A CA 1
ATOM 718 C C . GLN A 1 89 ? 22.189 51.334 5.084 1.00 30.50 89 GLN A C 1
ATOM 720 O O . GLN A 1 89 ? 20.978 51.536 5.032 1.00 30.50 89 GLN A O 1
ATOM 725 N N . PHE A 1 90 ? 22.700 50.167 5.473 1.00 27.19 90 PHE A N 1
ATOM 726 C CA . PHE A 1 90 ? 21.900 49.140 6.136 1.00 27.19 90 PHE A CA 1
ATOM 727 C C . PHE A 1 90 ? 22.037 49.302 7.651 1.00 27.19 90 PHE A C 1
ATOM 729 O O . PHE A 1 90 ? 23.123 49.148 8.209 1.00 27.19 90 PHE A O 1
ATOM 736 N N . VAL A 1 91 ? 20.923 49.623 8.310 1.00 29.47 91 VAL A N 1
ATOM 737 C CA . VAL A 1 91 ? 20.781 49.580 9.768 1.00 29.47 91 VAL A CA 1
ATOM 738 C C . VAL A 1 91 ? 20.536 48.125 10.165 1.00 29.47 91 VAL A C 1
ATOM 740 O O . VAL A 1 91 ? 19.506 47.546 9.826 1.00 29.47 91 VAL A O 1
ATOM 743 N N . LEU A 1 92 ? 21.491 47.520 10.873 1.00 32.59 92 LEU A N 1
ATOM 744 C CA . LEU A 1 92 ? 21.312 46.217 11.510 1.00 32.59 92 LEU A CA 1
ATOM 745 C C . LEU A 1 92 ? 20.522 46.409 12.809 1.00 32.59 92 LEU A C 1
ATOM 747 O O . LEU A 1 92 ? 21.070 46.837 13.822 1.00 32.59 92 LEU A O 1
ATOM 751 N N . ALA A 1 93 ? 19.230 46.087 12.779 1.00 29.81 93 ALA A N 1
ATOM 752 C CA . ALA A 1 93 ? 18.432 45.924 13.986 1.00 29.81 93 ALA A CA 1
ATOM 753 C C . ALA A 1 93 ? 18.612 44.493 14.514 1.00 29.81 93 ALA A C 1
ATOM 755 O O . ALA A 1 93 ? 17.969 43.549 14.053 1.00 29.81 93 ALA A O 1
ATOM 756 N N . SER A 1 94 ? 19.502 44.337 15.493 1.00 36.38 94 SER A N 1
ATOM 757 C CA . SER A 1 94 ? 19.577 43.142 16.331 1.00 36.38 94 SER A CA 1
ATOM 758 C C . SER A 1 94 ? 18.304 43.044 17.170 1.00 36.38 94 SER A C 1
ATOM 760 O O . SER A 1 94 ? 18.117 43.829 18.098 1.00 36.38 94 SER A O 1
ATOM 762 N N . SER A 1 95 ? 17.430 42.083 16.869 1.00 34.09 95 SER A N 1
ATOM 763 C CA . SER A 1 95 ? 16.356 41.696 17.787 1.00 34.09 95 SER A CA 1
ATOM 764 C C . SER A 1 95 ? 16.723 40.392 18.486 1.00 34.09 95 SER A C 1
ATOM 766 O O . SER A 1 95 ? 16.846 39.320 17.898 1.00 34.09 95 SER A O 1
ATOM 768 N N . VAL A 1 96 ? 16.964 40.551 19.780 1.00 39.81 96 VAL A N 1
ATOM 769 C CA . VAL A 1 96 ? 17.173 39.513 20.777 1.00 39.81 96 VAL A CA 1
ATOM 770 C C . VAL A 1 96 ? 15.818 38.904 21.141 1.00 39.81 96 VAL A C 1
ATOM 772 O O . VAL A 1 96 ? 14.878 39.630 21.447 1.00 39.81 96 VAL A O 1
ATOM 775 N N . GLY A 1 97 ? 15.769 37.572 21.173 1.00 42.47 97 GLY A N 1
ATOM 776 C CA . GLY A 1 97 ? 14.960 36.800 22.116 1.00 42.47 97 GLY A CA 1
ATOM 777 C C . GLY A 1 97 ? 13.451 36.719 21.869 1.00 42.47 97 GLY A C 1
ATOM 778 O O . GLY A 1 97 ? 12.696 37.639 22.174 1.00 42.47 97 GLY A O 1
ATOM 779 N N . ARG A 1 98 ? 12.985 35.519 21.510 1.00 36.53 98 ARG A N 1
ATOM 780 C CA . ARG A 1 98 ? 11.736 34.987 22.068 1.00 36.53 98 ARG A CA 1
ATOM 781 C C . ARG A 1 98 ? 11.771 33.459 22.091 1.00 36.53 98 ARG A C 1
ATOM 783 O O . ARG A 1 98 ? 11.872 32.812 21.055 1.00 36.53 98 ARG A O 1
ATOM 790 N N . LEU A 1 99 ? 11.730 32.917 23.309 1.00 44.41 99 LEU A N 1
ATOM 791 C CA . LEU A 1 99 ? 11.496 31.508 23.612 1.00 44.41 99 LEU A CA 1
ATOM 792 C C . LEU A 1 99 ? 10.169 31.079 22.979 1.00 44.41 99 LEU A C 1
ATOM 794 O O . LEU A 1 99 ? 9.121 31.638 23.298 1.00 44.41 99 LEU A O 1
ATOM 798 N N . ALA A 1 100 ? 10.228 30.102 22.077 1.00 39.28 100 ALA A N 1
ATOM 799 C CA . ALA A 1 100 ? 9.050 29.483 21.496 1.00 39.28 100 ALA A CA 1
ATOM 800 C C . ALA A 1 100 ? 8.415 28.543 22.529 1.00 39.28 100 ALA A C 1
ATOM 802 O O . ALA A 1 100 ? 8.888 27.433 22.766 1.00 39.28 100 ALA A O 1
ATOM 803 N N . THR A 1 101 ? 7.335 28.995 23.157 1.00 39.25 101 THR A N 1
ATOM 804 C CA . THR A 1 101 ? 6.366 28.100 23.786 1.00 39.25 101 THR A CA 1
ATOM 805 C C . THR A 1 101 ? 5.668 27.311 22.682 1.00 39.25 101 THR A C 1
ATOM 807 O O . THR A 1 101 ? 5.004 27.899 21.832 1.00 39.25 101 THR A O 1
ATOM 810 N N . SER A 1 102 ? 5.856 25.990 22.695 1.00 44.59 102 SER A N 1
ATOM 811 C CA . SER A 1 102 ? 5.165 24.997 21.865 1.00 44.59 102 SER A CA 1
ATOM 812 C C . SER A 1 102 ? 3.646 25.173 21.960 1.00 44.59 102 SER A C 1
ATOM 814 O O . SER A 1 102 ? 3.018 24.676 22.895 1.00 44.59 102 SER A O 1
ATOM 816 N N . SER A 1 103 ? 3.048 25.889 21.009 1.00 46.16 103 SER A N 1
ATOM 817 C CA . SER A 1 103 ? 1.598 25.953 20.859 1.00 46.16 103 SER A CA 1
ATOM 818 C C . SER A 1 103 ? 1.111 24.639 20.251 1.00 46.16 103 SER A C 1
ATOM 820 O O . SER A 1 103 ? 1.441 24.328 19.106 1.00 46.16 103 SER A O 1
ATOM 822 N N . ASN A 1 104 ? 0.306 23.890 21.003 1.00 48.38 104 ASN A N 1
ATOM 823 C CA . ASN A 1 104 ? -0.456 22.719 20.549 1.00 48.38 104 ASN A CA 1
ATOM 824 C C . ASN A 1 104 ? -1.595 23.094 19.566 1.00 48.38 104 ASN A C 1
ATOM 826 O O . ASN A 1 104 ? -2.691 22.550 19.638 1.00 48.38 104 ASN A O 1
ATOM 830 N N . ASP A 1 105 ? -1.339 24.008 18.629 1.00 46.41 105 ASP A N 1
ATO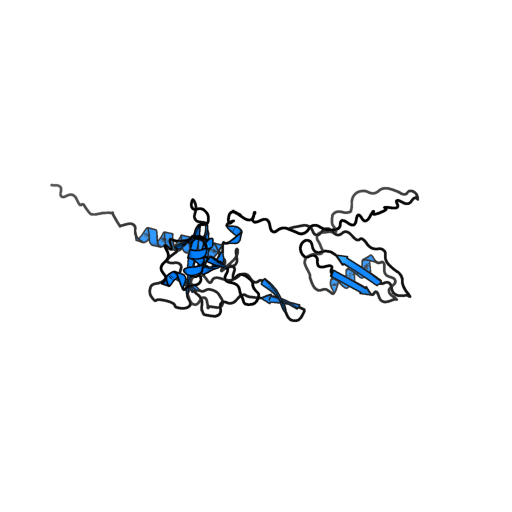M 831 C CA . ASP A 1 105 ? -2.286 24.483 17.606 1.00 46.41 105 ASP A CA 1
ATOM 832 C C . ASP A 1 105 ? -2.129 23.728 16.271 1.00 46.41 105 ASP A C 1
ATOM 834 O O . ASP A 1 105 ? -2.422 24.250 15.199 1.00 46.41 105 ASP A O 1
ATOM 838 N N . ASP A 1 106 ? -1.685 22.468 16.316 1.00 51.44 106 ASP A N 1
ATOM 839 C CA . ASP A 1 106 ? -1.599 21.583 15.138 1.00 51.44 106 ASP A CA 1
ATOM 840 C C . ASP A 1 106 ? -2.806 20.618 15.064 1.00 51.44 106 ASP A C 1
ATOM 842 O O . ASP A 1 106 ? -2.737 19.500 14.549 1.00 51.44 106 ASP A O 1
ATOM 846 N N . CYS A 1 107 ? -3.946 21.037 15.621 1.00 46.53 107 CYS A N 1
ATOM 847 C CA . CYS A 1 107 ? -5.168 20.244 15.683 1.00 46.53 107 CYS A CA 1
ATOM 848 C C . CYS A 1 107 ? -5.984 20.452 14.396 1.00 46.53 107 CYS A C 1
ATOM 850 O O . CYS A 1 107 ? -6.595 21.499 14.205 1.00 46.53 107 CYS A O 1
ATOM 852 N N . ASN A 1 108 ? -6.028 19.434 13.534 1.00 51.09 108 ASN A N 1
ATOM 853 C CA . ASN A 1 108 ? -6.801 19.352 12.282 1.00 51.09 108 ASN A CA 1
ATOM 854 C C . ASN A 1 108 ? -6.157 19.965 11.035 1.00 51.09 108 ASN A C 1
ATOM 856 O O . ASN A 1 108 ? -6.823 20.589 10.202 1.00 51.09 108 ASN A O 1
ATOM 860 N N . LYS A 1 109 ? -4.877 19.671 10.795 1.00 59.41 109 LYS A N 1
ATOM 861 C CA . LYS A 1 109 ? -4.373 19.695 9.419 1.00 59.41 109 LYS A CA 1
ATOM 862 C C . LYS A 1 109 ? -5.068 18.586 8.622 1.00 59.41 109 LYS A C 1
ATOM 8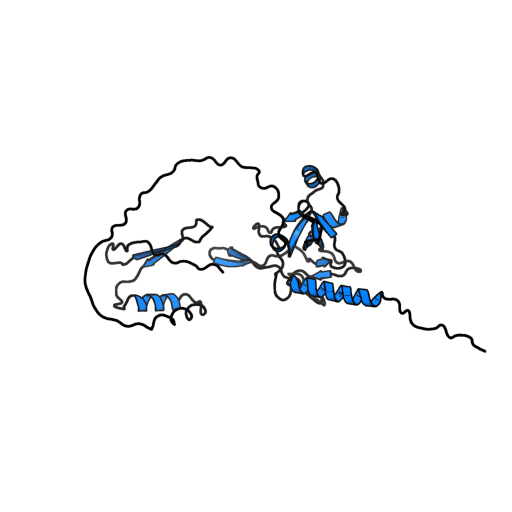64 O O . LYS A 1 109 ? -4.612 17.448 8.603 1.00 59.41 109 LYS A O 1
ATOM 869 N N . MET A 1 110 ? -6.188 18.935 7.986 1.00 72.06 110 MET A N 1
ATOM 870 C CA . MET A 1 110 ? -6.975 18.036 7.143 1.00 72.06 110 MET A CA 1
ATOM 871 C C . MET A 1 110 ? -6.045 17.305 6.172 1.00 72.06 110 MET A C 1
ATOM 873 O O . MET A 1 110 ? -5.327 17.941 5.387 1.00 72.06 110 MET A O 1
ATOM 877 N N . VAL A 1 111 ? -6.030 15.976 6.260 1.00 71.62 111 VAL A N 1
ATOM 878 C CA . VAL A 1 111 ? -5.106 15.142 5.497 1.00 71.62 111 VAL A CA 1
ATOM 879 C C . VAL A 1 111 ? -5.397 15.316 4.013 1.00 71.62 111 VAL A C 1
ATOM 881 O O . VAL A 1 111 ? -6.444 14.917 3.504 1.00 71.62 111 VAL A O 1
ATOM 884 N N . ARG A 1 112 ? -4.474 15.954 3.286 1.00 80.94 112 ARG A N 1
ATOM 885 C CA . ARG A 1 112 ? -4.644 16.147 1.846 1.00 80.94 112 ARG A CA 1
ATOM 886 C C . ARG A 1 112 ? -4.283 14.849 1.142 1.00 80.94 112 ARG A C 1
ATOM 888 O O . ARG A 1 112 ? -3.234 14.270 1.400 1.00 80.94 112 ARG A O 1
ATOM 895 N N . LEU A 1 113 ? -5.104 14.450 0.172 1.00 80.19 113 LEU A N 1
ATOM 896 C CA . LEU A 1 113 ? -4.903 13.239 -0.631 1.00 80.19 113 LEU A CA 1
ATOM 897 C C . LEU A 1 113 ? -3.460 13.096 -1.148 1.00 80.19 113 LEU A C 1
ATOM 899 O O . LEU A 1 113 ? -2.844 12.043 -1.017 1.00 80.19 113 LEU A O 1
ATOM 903 N N . ARG A 1 114 ? -2.894 14.187 -1.673 1.00 84.12 114 ARG A N 1
ATOM 904 C CA . ARG A 1 114 ? -1.525 14.243 -2.214 1.00 84.12 114 ARG A CA 1
ATOM 905 C C . ARG A 1 114 ? -0.426 13.898 -1.200 1.00 84.12 114 ARG A C 1
ATOM 907 O O . ARG A 1 114 ? 0.683 13.568 -1.610 1.00 84.12 114 ARG A O 1
ATOM 914 N N . ASP A 1 115 ? -0.727 14.006 0.090 1.00 86.31 115 ASP A N 1
ATOM 915 C CA . ASP A 1 115 ? 0.230 13.774 1.162 1.00 86.31 115 ASP A CA 1
ATOM 916 C C . ASP A 1 115 ? 0.236 12.305 1.599 1.00 86.31 115 ASP A C 1
ATOM 918 O O . ASP A 1 115 ? 1.268 11.849 2.068 1.00 86.31 115 ASP A O 1
ATOM 922 N N . VAL A 1 116 ? -0.840 11.540 1.377 1.00 92.62 116 VAL A N 1
ATOM 923 C CA . VAL A 1 116 ? -0.955 10.130 1.820 1.00 92.62 116 VAL A CA 1
ATOM 924 C C . VAL A 1 116 ? -0.961 9.118 0.682 1.00 92.62 116 VAL A C 1
ATOM 926 O O . VAL A 1 116 ? -0.530 7.977 0.837 1.00 92.62 116 VAL A O 1
ATOM 929 N N . GLN A 1 117 ? -1.450 9.529 -0.482 1.00 94.69 117 GLN A N 1
ATOM 930 C CA . GLN A 1 117 ? -1.697 8.638 -1.598 1.00 94.69 117 GLN A CA 1
ATOM 931 C C . GLN A 1 117 ? -0.396 8.016 -2.134 1.00 94.69 117 GLN A C 1
ATOM 933 O O . GLN A 1 117 ? 0.588 8.704 -2.406 1.00 94.69 117 GLN A O 1
ATOM 938 N N . GLY A 1 118 ? -0.420 6.699 -2.349 1.00 95.75 118 GLY A N 1
ATOM 939 C CA . GLY A 1 118 ? 0.703 5.939 -2.890 1.00 95.75 118 GLY A CA 1
ATOM 940 C C . GLY A 1 118 ? 1.821 5.671 -1.890 1.00 95.75 118 GLY A C 1
ATOM 941 O O . GLY A 1 118 ? 2.845 5.128 -2.297 1.00 95.75 118 GLY A O 1
ATOM 942 N N . ARG A 1 119 ? 1.661 6.036 -0.614 1.00 96.75 119 ARG A N 1
ATOM 943 C CA . ARG A 1 119 ? 2.644 5.734 0.429 1.00 96.75 119 ARG A CA 1
ATOM 944 C C . ARG A 1 119 ? 2.349 4.409 1.122 1.00 96.75 119 ARG A C 1
ATOM 946 O O . ARG A 1 119 ? 1.198 3.961 1.172 1.00 96.75 119 ARG A O 1
ATOM 953 N N . VAL A 1 120 ? 3.404 3.787 1.635 1.00 97.31 120 VAL A N 1
ATOM 954 C CA . VAL A 1 120 ? 3.328 2.552 2.417 1.00 97.31 120 VAL A CA 1
ATOM 955 C C . VAL A 1 120 ? 3.309 2.877 3.904 1.00 97.31 120 VAL A C 1
ATOM 957 O O . VAL A 1 120 ? 4.083 3.699 4.388 1.00 97.31 120 VAL A O 1
ATOM 960 N N . TYR A 1 121 ? 2.439 2.189 4.628 1.00 97.75 121 TYR A N 1
ATOM 961 C CA . TYR A 1 121 ? 2.256 2.328 6.062 1.00 97.75 121 TYR A CA 1
ATOM 962 C C . TYR A 1 121 ? 2.285 0.962 6.744 1.00 97.75 121 TYR A C 1
ATOM 964 O O . TYR A 1 121 ? 2.128 -0.084 6.110 1.00 97.75 121 TYR A O 1
ATOM 972 N N . LYS A 1 122 ? 2.440 0.988 8.062 1.00 97.12 122 LYS A N 1
ATOM 973 C CA . LYS A 1 122 ? 2.159 -0.122 8.975 1.00 97.12 122 LYS A CA 1
ATOM 974 C C . LYS A 1 122 ? 1.053 0.310 9.935 1.00 97.12 122 LYS A C 1
ATOM 976 O O . LYS A 1 122 ? 0.893 1.499 10.205 1.00 97.12 122 LYS A O 1
ATOM 981 N N . PHE A 1 123 ? 0.293 -0.640 10.458 1.00 96.38 123 PHE A N 1
ATOM 982 C CA . PHE A 1 123 ? -0.658 -0.329 11.519 1.00 96.38 123 PHE A CA 1
ATOM 983 C C . PHE A 1 123 ? 0.073 -0.070 12.834 1.00 96.38 123 PHE A C 1
ATOM 985 O O . PHE A 1 123 ? 1.019 -0.781 13.179 1.00 96.38 123 PHE A O 1
ATOM 992 N N . LYS A 1 124 ? -0.412 0.913 13.591 1.00 95.75 124 LYS A N 1
ATOM 993 C CA . LYS A 1 124 ? -0.044 1.091 14.995 1.00 95.75 124 LYS A CA 1
ATOM 994 C C . LYS A 1 124 ? -0.514 -0.106 15.824 1.00 95.75 124 LYS A C 1
ATOM 996 O O . LYS A 1 124 ? -1.504 -0.785 15.501 1.00 95.75 124 LYS A O 1
ATOM 1001 N N . SER A 1 125 ? 0.202 -0.373 16.910 1.00 93.62 125 SER A N 1
ATOM 1002 C CA . SER A 1 125 ? -0.167 -1.413 17.870 1.00 93.62 125 SER A CA 1
ATOM 1003 C C . SER A 1 125 ? -1.522 -1.118 18.528 1.00 93.62 125 SER A C 1
ATOM 1005 O O . SER A 1 125 ? -2.018 0.008 18.513 1.00 93.62 125 SER A O 1
ATOM 1007 N N . LYS A 1 126 ? -2.160 -2.142 19.118 1.00 91.75 126 LYS A N 1
ATOM 1008 C CA . LYS A 1 126 ? -3.424 -1.966 19.864 1.00 91.75 126 LYS A CA 1
ATOM 1009 C C . LYS A 1 126 ? -3.281 -0.912 20.962 1.00 91.75 126 LYS A C 1
ATOM 1011 O O . LYS A 1 126 ? -4.132 -0.041 21.061 1.00 91.75 126 LYS A O 1
ATOM 1016 N N . SER A 1 127 ? -2.194 -0.958 21.726 1.00 91.94 127 SER A N 1
ATOM 1017 C CA . SER A 1 127 ? -1.904 -0.003 22.798 1.00 91.94 127 SER A CA 1
ATOM 1018 C C . SER A 1 127 ? -1.739 1.429 22.293 1.00 91.94 127 SER A C 1
ATOM 1020 O O . SER A 1 127 ? -2.277 2.345 22.903 1.00 91.94 127 SER A O 1
ATOM 1022 N N . GLU A 1 128 ? -1.052 1.632 21.165 1.00 93.38 128 GLU A N 1
ATOM 1023 C CA . GLU A 1 128 ? -0.910 2.965 20.565 1.00 93.38 128 GLU A CA 1
ATOM 1024 C C . GLU A 1 128 ? -2.257 3.511 20.081 1.00 93.38 128 GLU A C 1
ATOM 1026 O O . GLU A 1 128 ? -2.563 4.673 20.324 1.00 93.38 128 GLU A O 1
ATOM 1031 N N . CYS A 1 129 ? -3.090 2.680 19.445 1.00 91.69 129 CYS A N 1
ATOM 1032 C CA . CYS A 1 129 ? -4.439 3.089 19.045 1.00 91.69 129 CYS A CA 1
ATOM 1033 C C . CYS A 1 129 ? -5.314 3.445 20.257 1.00 91.69 129 CYS A C 1
ATOM 1035 O O . CYS A 1 129 ? -6.011 4.457 20.226 1.00 91.69 129 CYS A O 1
ATOM 1037 N N . LEU A 1 130 ? -5.245 2.659 21.338 1.00 90.50 130 LEU A N 1
ATOM 1038 C CA . LEU A 1 130 ? -5.970 2.946 22.580 1.00 90.50 130 LEU A CA 1
ATOM 1039 C C . LEU A 1 130 ? -5.516 4.266 23.214 1.00 90.50 130 LEU A C 1
ATOM 1041 O O . LEU A 1 130 ? -6.357 5.045 23.652 1.00 90.50 130 LEU A O 1
ATOM 1045 N N . GLY A 1 131 ? -4.210 4.553 23.203 1.00 90.25 131 GLY A N 1
ATOM 1046 C CA . GLY A 1 131 ? -3.661 5.831 23.670 1.00 90.25 131 GLY A CA 1
ATOM 1047 C C . GLY A 1 131 ? -4.152 7.047 22.873 1.00 90.25 131 GLY A C 1
ATOM 1048 O O . GLY A 1 131 ? -4.151 8.157 23.393 1.00 90.25 131 GLY A O 1
ATOM 1049 N N . LEU A 1 132 ? -4.621 6.835 21.639 1.00 87.94 132 LEU A N 1
ATOM 1050 C CA . LEU A 1 132 ? -5.231 7.855 20.779 1.00 87.94 132 LEU A CA 1
ATOM 1051 C C . LEU A 1 132 ? -6.764 7.924 20.917 1.00 87.94 132 LEU A C 1
ATOM 1053 O O . LEU A 1 132 ? -7.407 8.663 20.178 1.00 87.94 132 LEU A O 1
ATOM 1057 N N . GLY A 1 133 ? -7.366 7.140 21.819 1.00 90.62 133 GLY A N 1
ATOM 1058 C CA . GLY A 1 133 ? -8.822 7.060 21.975 1.00 90.62 133 GLY A CA 1
ATOM 1059 C C . GLY A 1 133 ? -9.534 6.285 20.859 1.00 90.62 133 GLY A C 1
ATOM 1060 O O . GLY A 1 133 ? -10.758 6.339 20.754 1.00 90.62 133 GLY A O 1
ATOM 1061 N N . LEU A 1 134 ? -8.796 5.544 20.024 1.00 87.31 134 LEU A N 1
ATOM 1062 C CA . LEU A 1 134 ? -9.353 4.736 18.938 1.00 87.31 134 LEU A CA 1
ATOM 1063 C C . LEU A 1 134 ? -9.760 3.361 19.484 1.00 87.31 134 LEU A C 1
ATOM 1065 O O . LEU A 1 134 ? -8.980 2.406 19.469 1.00 87.31 134 LEU A O 1
ATOM 1069 N N . LEU A 1 135 ? -10.984 3.287 20.014 1.00 77.12 135 LEU A N 1
ATOM 1070 C CA . LEU A 1 135 ? -11.524 2.098 20.687 1.00 77.12 135 LEU A CA 1
ATOM 1071 C C . LEU A 1 135 ? -12.020 1.018 19.714 1.00 77.12 135 LEU A C 1
ATOM 1073 O O . LEU A 1 135 ? -12.010 -0.164 20.055 1.00 77.12 135 LEU A O 1
ATOM 1077 N N . THR A 1 136 ? -12.429 1.403 18.503 1.00 75.31 136 THR A N 1
ATOM 1078 C CA . THR A 1 136 ? -12.934 0.485 17.478 1.00 75.31 136 THR A CA 1
ATOM 1079 C C . THR A 1 136 ? -11.919 0.303 16.356 1.00 75.31 136 THR A C 1
ATOM 1081 O O . THR A 1 136 ? -11.475 1.242 15.698 1.00 75.31 136 THR A O 1
ATOM 1084 N N . LEU A 1 137 ? -11.528 -0.952 16.155 1.00 77.19 137 LEU A N 1
ATOM 1085 C CA . LEU A 1 137 ? -10.652 -1.402 15.085 1.00 77.19 137 LEU A CA 1
ATOM 1086 C C . LEU A 1 137 ? -11.453 -2.368 14.213 1.00 77.19 137 LEU A C 1
ATOM 1088 O O . LEU A 1 137 ? -11.455 -3.568 14.470 1.00 77.19 137 LEU A O 1
ATOM 1092 N N . ASP A 1 138 ? -12.088 -1.862 13.158 1.00 83.00 138 ASP A N 1
ATOM 1093 C CA . ASP A 1 138 ? -12.878 -2.675 12.210 1.00 83.00 138 ASP A CA 1
ATOM 1094 C C . ASP A 1 138 ? -12.010 -3.569 11.297 1.00 83.00 138 ASP A C 1
ATOM 1096 O O . ASP A 1 138 ? -12.473 -4.152 10.318 1.00 83.00 138 ASP A O 1
ATOM 1100 N N . VAL A 1 139 ? -10.717 -3.690 11.605 1.00 89.25 139 VAL A N 1
ATOM 1101 C CA . VAL A 1 139 ? -9.731 -4.421 10.813 1.00 89.25 139 VAL A CA 1
ATOM 1102 C C . VAL A 1 139 ? -9.213 -5.606 11.613 1.00 89.25 139 VAL A C 1
ATOM 1104 O O . VAL A 1 139 ? -8.725 -5.452 12.732 1.00 89.25 139 VAL A O 1
ATOM 1107 N N . THR A 1 140 ? -9.267 -6.789 11.001 1.00 91.56 140 THR A N 1
ATOM 1108 C CA . THR A 1 140 ? -8.786 -8.034 11.614 1.00 91.56 140 THR A CA 1
ATOM 1109 C C . THR A 1 140 ? -7.300 -7.965 11.978 1.00 91.56 140 THR A C 1
ATOM 1111 O O . THR A 1 140 ? -6.494 -7.339 11.285 1.00 91.56 140 THR A O 1
ATOM 1114 N N . ASP A 1 141 ? -6.907 -8.676 13.037 1.00 90.94 141 ASP A N 1
ATOM 1115 C CA . ASP A 1 141 ? -5.510 -8.720 13.489 1.00 90.94 141 ASP A CA 1
ATOM 1116 C C . ASP A 1 141 ? -4.549 -9.253 12.409 1.00 90.94 141 ASP A C 1
ATOM 1118 O O . ASP A 1 141 ? -3.401 -8.814 12.328 1.00 90.94 141 ASP A O 1
ATOM 1122 N N . VAL A 1 142 ? -5.031 -10.129 11.519 1.00 89.88 142 VAL A N 1
ATOM 1123 C CA . VAL A 1 142 ? -4.255 -10.646 10.380 1.00 89.88 142 VAL A CA 1
ATOM 1124 C C . VAL A 1 142 ? -3.846 -9.511 9.442 1.00 89.88 142 VAL A C 1
ATOM 1126 O O . VAL A 1 142 ? -2.667 -9.368 9.127 1.00 89.88 142 VAL A O 1
ATOM 1129 N N . VAL A 1 143 ? -4.791 -8.655 9.047 1.00 91.25 143 VAL A N 1
ATOM 1130 C CA . VAL A 1 143 ? -4.523 -7.507 8.164 1.00 91.25 143 VAL A CA 1
ATOM 1131 C C . VAL A 1 143 ? -3.584 -6.508 8.837 1.00 91.25 143 VAL A C 1
ATOM 1133 O O . VAL A 1 143 ? -2.704 -5.950 8.184 1.00 91.25 143 VAL A O 1
ATOM 1136 N N . ARG A 1 144 ? -3.718 -6.328 10.155 1.00 93.75 144 ARG A N 1
ATOM 1137 C CA . ARG A 1 144 ? -2.876 -5.409 10.931 1.00 93.75 144 ARG A CA 1
ATOM 1138 C C . ARG A 1 144 ? -1.415 -5.824 11.025 1.00 93.75 144 ARG A C 1
ATOM 1140 O O . ARG A 1 144 ? -0.557 -4.970 11.217 1.00 93.75 144 ARG A O 1
ATOM 1147 N N . SER A 1 145 ? -1.129 -7.114 10.874 1.00 93.38 145 SER A N 1
ATOM 1148 C CA . SER A 1 145 ? 0.242 -7.630 10.854 1.00 93.38 145 SER A CA 1
ATOM 1149 C C . SER A 1 145 ? 0.998 -7.313 9.555 1.00 93.38 145 SER A C 1
ATOM 1151 O O . SER A 1 145 ? 2.190 -7.604 9.443 1.00 93.38 145 SER A O 1
ATOM 1153 N N . HIS A 1 146 ? 0.321 -6.750 8.550 1.00 94.94 146 HIS A N 1
ATOM 1154 C CA . HIS A 1 146 ? 0.890 -6.474 7.236 1.00 94.94 146 HIS A CA 1
ATOM 1155 C C . HIS A 1 146 ? 1.187 -4.988 7.026 1.00 94.94 146 HIS A C 1
ATOM 1157 O O . HIS A 1 146 ? 0.573 -4.103 7.623 1.00 94.94 146 HIS A O 1
ATOM 1163 N N . MET A 1 147 ? 2.126 -4.718 6.117 1.00 96.88 147 MET A N 1
ATOM 1164 C CA . MET A 1 147 ? 2.263 -3.390 5.524 1.00 96.88 147 MET A CA 1
ATOM 1165 C C . MET A 1 147 ? 1.073 -3.127 4.604 1.00 96.88 147 MET A C 1
ATOM 1167 O O . MET A 1 147 ? 0.493 -4.055 4.036 1.00 96.88 147 MET A O 1
ATOM 1171 N N . VAL A 1 148 ? 0.730 -1.861 4.411 1.00 97.50 148 VAL A N 1
ATOM 1172 C CA . VAL A 1 148 ? -0.372 -1.460 3.540 1.00 97.50 148 VAL A CA 1
ATOM 1173 C C . VAL A 1 148 ? 0.024 -0.310 2.629 1.00 97.50 148 VAL A C 1
ATOM 1175 O O . VAL A 1 148 ? 0.772 0.577 3.024 1.00 97.50 148 VAL A O 1
ATOM 1178 N N . LEU A 1 149 ? -0.494 -0.314 1.406 1.00 97.81 149 LEU A N 1
ATOM 1179 C CA . LEU A 1 149 ? -0.401 0.798 0.468 1.00 97.81 149 LEU A CA 1
ATOM 1180 C C . LEU A 1 149 ? -1.693 1.615 0.529 1.00 97.81 149 LEU A C 1
ATOM 1182 O O . LEU A 1 149 ? -2.778 1.057 0.348 1.00 97.81 149 LEU A O 1
ATOM 1186 N N . VAL A 1 150 ? -1.587 2.931 0.717 1.00 97.56 150 VAL A N 1
ATOM 1187 C CA . VAL A 1 150 ? -2.740 3.836 0.609 1.00 97.56 150 VAL A CA 1
ATOM 1188 C C . VAL A 1 150 ? -3.051 4.090 -0.863 1.00 97.56 150 VAL A C 1
ATOM 1190 O O . VAL A 1 150 ? -2.248 4.670 -1.599 1.00 97.56 150 VAL A O 1
ATOM 1193 N N . LEU A 1 151 ? -4.236 3.670 -1.298 1.00 95.50 151 LEU A N 1
ATOM 1194 C CA . LEU A 1 151 ? -4.704 3.834 -2.669 1.00 95.50 151 LEU A CA 1
ATOM 1195 C C . LEU A 1 151 ? -5.406 5.176 -2.879 1.00 95.50 151 LEU A C 1
ATOM 1197 O O . LEU A 1 151 ? -5.147 5.828 -3.891 1.00 95.50 151 LEU A O 1
ATOM 1201 N N . ASP A 1 152 ? -6.308 5.563 -1.974 1.00 94.75 152 ASP A N 1
ATOM 1202 C CA . ASP A 1 152 ? -7.133 6.773 -2.086 1.00 94.75 152 ASP A CA 1
ATOM 1203 C C . ASP A 1 152 ? -7.666 7.246 -0.723 1.00 94.75 152 ASP A C 1
ATOM 1205 O O . ASP A 1 152 ? -7.556 6.526 0.269 1.00 94.75 152 ASP A O 1
ATOM 1209 N N . VAL A 1 153 ? -8.272 8.432 -0.687 1.00 94.25 153 VAL A N 1
ATOM 1210 C CA . VAL A 1 153 ? -9.099 8.904 0.439 1.00 94.25 153 VAL A CA 1
ATOM 1211 C C . VAL A 1 153 ? -10.544 8.455 0.217 1.00 94.25 153 VAL A C 1
ATOM 1213 O O . VAL A 1 153 ? -11.016 8.406 -0.920 1.00 94.25 153 VAL A O 1
ATOM 1216 N N . VAL A 1 154 ? -11.251 8.104 1.291 1.00 92.75 154 VAL A N 1
ATOM 1217 C CA . VAL A 1 154 ? -12.645 7.657 1.207 1.00 92.75 154 VAL A CA 1
ATOM 1218 C C . VAL A 1 154 ? -13.573 8.874 1.095 1.00 92.75 154 VAL A C 1
ATOM 1220 O O . VAL A 1 154 ? -13.578 9.722 1.989 1.00 92.75 154 VAL A O 1
ATOM 1223 N N . PRO A 1 155 ? -14.377 8.998 0.023 1.00 91.25 155 PRO A N 1
ATOM 1224 C CA . PRO A 1 155 ? -15.290 10.125 -0.122 1.00 91.25 155 PRO A CA 1
ATOM 1225 C C . PRO A 1 155 ? -16.360 10.095 0.978 1.00 91.25 155 PRO A C 1
ATOM 1227 O O . PRO A 1 155 ? -16.933 9.051 1.275 1.00 91.25 155 PRO A O 1
ATOM 1230 N N . GLY A 1 156 ? -16.629 11.251 1.587 1.00 91.62 156 GLY A N 1
ATOM 1231 C CA . GLY A 1 156 ? -17.649 11.396 2.632 1.00 91.62 156 GLY A CA 1
ATOM 1232 C C . GLY A 1 156 ? -17.236 10.926 4.033 1.00 91.62 156 GLY A C 1
ATOM 1233 O O . GLY A 1 156 ? -17.998 11.140 4.971 1.00 91.62 156 GLY A O 1
ATOM 1234 N N . LYS A 1 157 ? -16.040 10.345 4.209 1.00 90.44 157 LYS A N 1
ATOM 1235 C CA . LYS A 1 157 ? -15.499 9.970 5.525 1.00 90.44 157 LYS A CA 1
ATOM 1236 C C . LYS A 1 157 ? -14.212 10.740 5.810 1.00 90.44 157 LYS A C 1
ATOM 1238 O O . LYS A 1 157 ? -13.203 10.544 5.137 1.00 90.44 157 LYS A O 1
ATOM 1243 N N . LEU A 1 158 ? -14.245 11.610 6.819 1.00 89.25 158 LEU A N 1
ATOM 1244 C CA . LEU A 1 158 ? -13.072 12.386 7.222 1.00 89.25 158 LEU A CA 1
ATOM 1245 C C . LEU A 1 158 ? -11.955 11.446 7.698 1.00 89.25 158 LEU A C 1
ATOM 1247 O O . LEU A 1 158 ? -12.226 10.469 8.396 1.00 89.25 158 LEU A O 1
ATOM 1251 N N . ASP A 1 159 ? -10.719 11.731 7.286 1.00 90.62 159 ASP A N 1
ATOM 1252 C CA . ASP A 1 159 ? -9.496 11.015 7.681 1.00 90.62 159 ASP A CA 1
ATOM 1253 C C . ASP A 1 159 ? -9.475 9.503 7.402 1.00 90.62 159 ASP A C 1
ATOM 1255 O O . ASP A 1 159 ? -8.563 8.798 7.842 1.00 90.62 159 ASP A O 1
ATOM 1259 N N . HIS A 1 160 ? -10.435 8.996 6.627 1.00 93.75 160 HIS A N 1
ATOM 1260 C CA . HIS A 1 160 ? -10.453 7.609 6.191 1.00 93.75 160 HIS A CA 1
ATOM 1261 C C . HIS A 1 160 ? -9.723 7.454 4.863 1.00 93.75 160 HIS A C 1
ATOM 1263 O O . HIS A 1 160 ? -9.946 8.186 3.896 1.00 93.75 160 HIS A O 1
ATOM 1269 N N . VAL A 1 161 ? -8.874 6.438 4.802 1.00 95.94 161 VAL A N 1
ATOM 1270 C CA . VAL A 1 161 ? -8.111 6.073 3.615 1.00 95.94 161 VAL A CA 1
ATOM 1271 C C . VAL A 1 161 ? -8.427 4.647 3.194 1.00 95.94 161 VAL A C 1
ATOM 1273 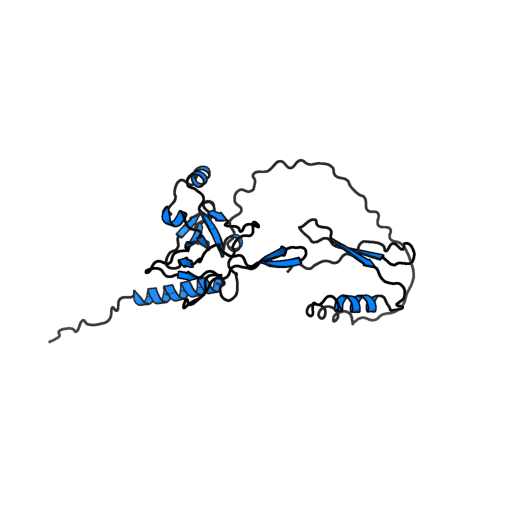O O . VAL A 1 161 ? -8.631 3.758 4.020 1.00 95.94 161 VAL A O 1
ATOM 1276 N N . LYS A 1 162 ? -8.452 4.433 1.881 1.00 96.62 162 LYS A N 1
ATOM 1277 C CA . LYS A 1 162 ? -8.580 3.123 1.255 1.00 96.62 162 LYS A CA 1
ATOM 1278 C C . LYS A 1 162 ? -7.197 2.495 1.160 1.00 96.62 162 LYS A C 1
ATOM 1280 O O . LYS A 1 162 ? -6.338 3.006 0.438 1.00 96.62 162 LYS A O 1
ATOM 1285 N N . VAL A 1 163 ? -6.989 1.385 1.857 1.00 97.31 163 VAL A N 1
ATOM 1286 C CA . VAL A 1 163 ? -5.704 0.684 1.918 1.00 97.31 163 VAL A CA 1
ATOM 1287 C C . VAL A 1 163 ? -5.781 -0.720 1.334 1.00 97.31 163 VAL A C 1
ATOM 1289 O O . VAL A 1 163 ? -6.811 -1.388 1.410 1.00 97.31 163 VAL A O 1
ATOM 1292 N N . MET A 1 164 ? -4.669 -1.173 0.761 1.00 97.69 164 MET A N 1
ATOM 1293 C CA . MET A 1 164 ? -4.476 -2.529 0.242 1.00 97.69 164 MET A CA 1
ATOM 1294 C C . MET A 1 164 ? -3.261 -3.168 0.912 1.00 97.69 164 MET A C 1
ATOM 1296 O O . MET A 1 164 ? -2.244 -2.505 1.111 1.00 97.69 164 MET A O 1
ATOM 1300 N N . THR A 1 165 ? -3.344 -4.449 1.264 1.00 97.31 165 THR A N 1
ATOM 1301 C CA . THR A 1 165 ? -2.272 -5.137 1.998 1.00 97.31 165 THR A CA 1
ATOM 1302 C C . THR A 1 165 ? -1.106 -5.513 1.093 1.00 97.31 165 THR A C 1
ATOM 1304 O O . THR A 1 165 ? -1.304 -6.063 0.007 1.00 97.31 165 THR A O 1
ATOM 1307 N N . ILE A 1 166 ? 0.109 -5.286 1.579 1.00 97.06 166 ILE A N 1
ATOM 1308 C CA . ILE A 1 166 ? 1.355 -5.776 1.001 1.00 97.06 166 ILE A CA 1
ATOM 1309 C C . ILE A 1 166 ? 1.761 -7.038 1.759 1.00 97.06 166 ILE A C 1
ATOM 1311 O O . ILE A 1 166 ? 1.928 -7.019 2.977 1.00 97.06 166 ILE A O 1
ATOM 1315 N N . THR A 1 167 ? 1.947 -8.129 1.026 1.00 94.88 167 THR A N 1
ATOM 1316 C CA . THR A 1 167 ? 2.365 -9.425 1.565 1.00 94.88 167 THR A CA 1
ATOM 1317 C C . THR A 1 167 ? 3.640 -9.904 0.885 1.00 94.88 167 THR A C 1
ATOM 1319 O O . THR A 1 167 ? 3.921 -9.552 -0.261 1.00 94.88 167 THR A O 1
ATOM 1322 N N . SER A 1 168 ? 4.411 -10.729 1.587 1.00 93.38 168 SER A N 1
ATOM 1323 C CA . SER A 1 168 ? 5.544 -11.452 1.009 1.00 93.38 168 SER A CA 1
ATOM 1324 C C . SER A 1 168 ? 5.195 -12.858 0.528 1.00 93.38 168 SER A C 1
ATOM 1326 O O . SER A 1 168 ? 5.983 -13.482 -0.183 1.00 93.38 168 SER A O 1
ATOM 1328 N N . THR A 1 169 ? 4.012 -13.351 0.889 1.00 90.38 169 THR A N 1
ATOM 1329 C CA . THR A 1 169 ? 3.519 -14.679 0.537 1.00 90.38 169 THR A CA 1
ATOM 1330 C C . THR A 1 169 ? 2.365 -14.573 -0.451 1.00 90.38 169 THR A C 1
ATOM 1332 O O . THR A 1 169 ? 1.417 -13.808 -0.259 1.00 90.38 169 THR A O 1
ATOM 1335 N N . LEU A 1 170 ? 2.452 -15.356 -1.524 1.00 88.50 170 LEU A N 1
ATOM 1336 C CA . LEU A 1 170 ? 1.355 -15.551 -2.463 1.00 88.50 170 LEU A CA 1
ATOM 1337 C C . LEU A 1 170 ? 0.449 -16.656 -1.925 1.00 88.50 170 LEU A C 1
ATOM 1339 O O . LEU A 1 170 ? 0.938 -17.716 -1.537 1.00 88.50 170 LEU A O 1
ATOM 1343 N N . THR A 1 171 ? -0.859 -16.421 -1.913 1.00 86.06 171 THR A N 1
ATOM 1344 C CA . THR A 1 171 ? -1.838 -17.496 -1.730 1.00 86.06 171 THR A CA 1
ATOM 1345 C C . THR A 1 171 ? -2.444 -17.851 -3.083 1.00 86.06 171 THR A C 1
ATOM 1347 O O . THR A 1 171 ? -2.541 -17.004 -3.968 1.00 86.06 171 THR A O 1
ATOM 1350 N N . ASN A 1 172 ? -2.863 -19.104 -3.260 1.00 79.69 172 ASN A N 1
ATOM 1351 C CA . ASN A 1 172 ? -3.339 -19.596 -4.560 1.00 79.69 172 ASN A CA 1
ATOM 1352 C C .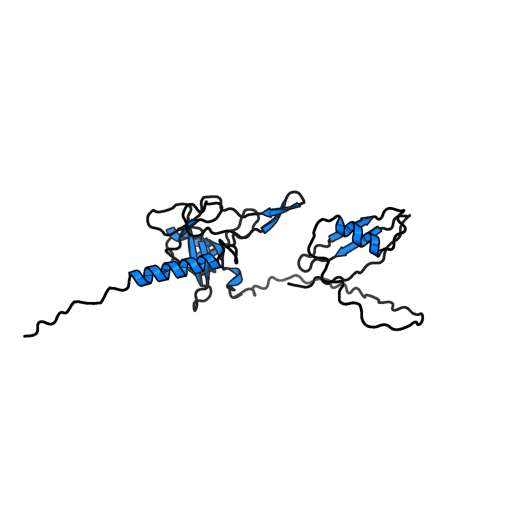 ASN A 1 172 ? -4.627 -18.908 -5.058 1.00 79.69 172 ASN A C 1
ATOM 1354 O O . ASN A 1 172 ? -4.948 -19.010 -6.235 1.00 79.69 172 ASN A O 1
ATOM 1358 N N . ASN A 1 173 ? -5.348 -18.198 -4.182 1.00 81.06 173 ASN A N 1
ATOM 1359 C CA . ASN A 1 173 ? -6.689 -17.669 -4.456 1.00 81.06 173 ASN A CA 1
ATOM 1360 C C . ASN A 1 173 ? -6.750 -16.132 -4.507 1.00 81.06 173 ASN A C 1
ATOM 1362 O O . ASN A 1 173 ? -7.840 -15.569 -4.429 1.00 81.06 173 ASN A O 1
ATOM 1366 N N . GLY A 1 174 ? -5.607 -15.445 -4.561 1.00 83.56 174 GLY A N 1
ATOM 1367 C CA . GLY A 1 174 ? -5.566 -13.984 -4.538 1.00 83.56 174 GLY A CA 1
ATOM 1368 C C . GLY A 1 174 ? -5.112 -13.378 -5.858 1.00 83.56 174 GLY A C 1
ATOM 1369 O O . GLY A 1 174 ? -4.258 -13.928 -6.552 1.00 83.56 174 GLY A O 1
ATOM 1370 N N . ASP A 1 175 ? -5.633 -12.190 -6.158 1.00 93.75 175 ASP A N 1
ATOM 1371 C CA . ASP A 1 175 ? -5.082 -11.369 -7.232 1.00 93.75 175 ASP A CA 1
ATOM 1372 C C . ASP A 1 175 ? -4.016 -10.447 -6.657 1.00 93.75 175 ASP A C 1
ATOM 1374 O O . ASP A 1 175 ? -4.276 -9.615 -5.777 1.00 93.75 175 ASP A O 1
ATOM 1378 N N . TYR A 1 176 ? -2.814 -10.591 -7.199 1.00 96.12 176 TYR A N 1
ATOM 1379 C CA . TYR A 1 176 ? -1.626 -9.910 -6.722 1.00 96.12 176 TYR A CA 1
ATOM 1380 C C . TYR A 1 176 ? -0.984 -9.072 -7.817 1.00 96.12 176 TYR A C 1
ATOM 1382 O O . TYR A 1 176 ? -1.054 -9.390 -9.004 1.00 96.12 176 TYR A O 1
ATOM 1390 N N . VAL A 1 177 ? -0.307 -8.009 -7.396 1.00 96.81 177 VAL A N 1
ATOM 1391 C CA . VAL A 1 177 ? 0.568 -7.211 -8.248 1.00 96.81 177 VAL A CA 1
ATOM 1392 C C . VAL A 1 177 ? 1.964 -7.169 -7.622 1.00 96.81 177 VAL A C 1
ATOM 1394 O O . VAL A 1 177 ? 2.091 -6.736 -6.476 1.00 96.81 177 VAL A O 1
ATOM 1397 N N . PRO A 1 178 ? 3.026 -7.587 -8.332 1.00 97.06 178 PRO A N 1
ATOM 1398 C CA . PRO A 1 178 ? 4.380 -7.545 -7.798 1.00 97.06 178 PRO A CA 1
ATOM 1399 C C . PRO A 1 178 ? 4.857 -6.103 -7.615 1.00 97.06 178 PRO A C 1
ATOM 1401 O O . PRO A 1 178 ? 4.630 -5.243 -8.469 1.00 97.06 178 PRO A O 1
ATOM 1404 N N . ILE A 1 179 ? 5.564 -5.856 -6.515 1.00 96.75 179 ILE A N 1
ATOM 1405 C CA . ILE A 1 179 ? 6.256 -4.601 -6.220 1.00 96.75 179 ILE A CA 1
ATOM 1406 C C . ILE A 1 179 ? 7.752 -4.834 -6.431 1.00 96.75 179 ILE A C 1
ATOM 1408 O O . ILE A 1 179 ? 8.323 -5.793 -5.901 1.00 96.75 179 ILE A O 1
ATOM 1412 N N . SER A 1 180 ? 8.393 -3.968 -7.217 1.00 93.00 180 SER A N 1
ATOM 1413 C CA . SER A 1 180 ? 9.838 -4.013 -7.457 1.00 93.00 180 SER A CA 1
ATOM 1414 C C . SER A 1 180 ? 10.618 -4.051 -6.131 1.00 93.00 180 SER A C 1
ATOM 1416 O O . SER A 1 180 ? 10.274 -3.306 -5.211 1.00 93.00 180 SER A O 1
ATOM 1418 N N . PRO A 1 181 ? 11.647 -4.912 -6.003 1.00 92.94 181 PRO A N 1
ATOM 1419 C CA . PRO A 1 181 ? 12.362 -5.617 -7.078 1.00 92.94 181 PRO A CA 1
ATOM 1420 C C . PRO A 1 181 ? 11.752 -6.957 -7.520 1.00 92.94 181 PRO A C 1
ATOM 1422 O O . PRO A 1 181 ? 12.327 -7.640 -8.365 1.00 92.94 181 PRO A O 1
ATOM 1425 N N . THR A 1 182 ? 10.592 -7.353 -6.992 1.00 94.44 182 THR A N 1
ATOM 1426 C CA . THR A 1 182 ? 9.931 -8.615 -7.364 1.00 94.44 182 THR A CA 1
ATOM 1427 C C . THR A 1 182 ? 9.659 -8.661 -8.871 1.00 94.44 182 THR A C 1
ATOM 1429 O O . THR A 1 182 ? 8.951 -7.778 -9.359 1.00 94.44 182 THR A O 1
ATOM 1432 N N . PRO A 1 183 ? 10.173 -9.652 -9.626 1.00 93.31 183 PRO A N 1
ATOM 1433 C CA . PRO A 1 183 ? 10.019 -9.698 -11.078 1.00 93.31 183 PRO A CA 1
ATOM 1434 C C . PRO A 1 183 ? 8.557 -9.730 -11.536 1.00 93.31 183 PRO A C 1
ATOM 1436 O O . PRO A 1 183 ? 7.725 -10.407 -10.938 1.00 93.31 183 PRO A O 1
ATOM 1439 N N . LYS A 1 184 ? 8.263 -9.079 -12.669 1.00 94.81 184 LYS A N 1
ATOM 1440 C CA . LYS A 1 184 ? 6.911 -9.018 -13.247 1.00 94.81 184 LYS A CA 1
ATOM 1441 C C . LYS A 1 184 ? 6.332 -10.380 -13.666 1.00 94.81 184 LYS A C 1
ATOM 1443 O O . LYS A 1 184 ? 5.125 -10.463 -13.765 1.00 94.81 184 LYS A O 1
ATOM 1448 N N . LYS A 1 185 ? 7.147 -11.409 -13.951 1.00 91.06 185 LYS A N 1
ATOM 1449 C CA . LYS A 1 185 ? 6.774 -12.808 -14.310 1.00 91.06 185 LYS A CA 1
ATOM 1450 C C . LYS A 1 185 ? 5.267 -13.071 -14.558 1.00 91.06 185 LYS A C 1
ATOM 1452 O O . LYS A 1 185 ? 4.579 -13.584 -13.686 1.00 91.06 185 LYS A O 1
ATOM 1457 N N . GLY A 1 186 ? 4.760 -12.730 -15.746 1.00 91.38 186 GLY A N 1
ATOM 1458 C CA . GLY A 1 186 ? 3.375 -13.021 -16.160 1.00 91.38 186 GLY A CA 1
ATOM 1459 C C . GLY A 1 186 ? 2.281 -12.108 -15.582 1.00 91.38 186 GLY A C 1
ATOM 1460 O O . GLY A 1 186 ? 1.169 -12.104 -16.098 1.00 91.38 186 GLY A O 1
ATOM 1461 N N . TYR A 1 187 ? 2.582 -11.283 -14.579 1.00 94.94 187 TYR A N 1
ATOM 1462 C CA . TYR A 1 187 ? 1.654 -10.284 -14.055 1.00 94.94 187 TYR A CA 1
ATOM 1463 C C . TYR A 1 187 ? 1.447 -9.142 -15.065 1.00 94.94 187 TYR A C 1
ATOM 1465 O O . TYR A 1 187 ? 2.392 -8.744 -15.752 1.00 94.94 187 TYR A O 1
ATOM 1473 N N . PRO A 1 188 ? 0.241 -8.557 -15.156 1.00 94.75 188 PRO A N 1
ATOM 1474 C CA . PRO A 1 188 ? -0.065 -7.532 -16.156 1.00 94.75 188 PRO A CA 1
ATOM 1475 C C . PRO A 1 188 ? 0.690 -6.223 -15.909 1.00 94.75 188 PRO A C 1
ATOM 1477 O O . PRO A 1 188 ? 1.125 -5.567 -16.860 1.00 94.75 188 PRO A O 1
ATOM 1480 N N . ILE A 1 189 ? 0.924 -5.876 -14.642 1.00 96.44 189 ILE A N 1
ATOM 1481 C CA . ILE A 1 189 ? 1.659 -4.680 -14.213 1.00 96.44 189 ILE A CA 1
ATOM 1482 C C . ILE A 1 189 ? 2.643 -5.036 -13.087 1.00 96.44 189 ILE A C 1
ATOM 1484 O O . ILE A 1 189 ? 2.519 -6.083 -12.457 1.00 96.44 189 ILE A O 1
ATOM 1488 N N . GLN A 1 190 ? 3.632 -4.176 -12.851 1.00 96.62 190 GLN A N 1
ATOM 1489 C CA . GLN A 1 190 ? 4.583 -4.278 -11.739 1.00 96.62 190 GLN A CA 1
ATOM 1490 C C . GLN A 1 190 ? 4.733 -2.891 -11.128 1.00 96.62 190 GLN A C 1
ATOM 1492 O O . GLN A 1 190 ? 5.016 -1.945 -11.857 1.00 96.62 190 GLN A O 1
ATOM 1497 N N . LEU A 1 191 ? 4.546 -2.766 -9.817 1.00 96.75 191 LEU A N 1
ATOM 1498 C CA . LEU A 1 191 ? 4.618 -1.483 -9.126 1.00 96.75 191 LEU A CA 1
ATOM 1499 C C . LEU A 1 191 ? 6.060 -1.059 -8.868 1.00 96.75 191 LEU A C 1
ATOM 1501 O O . LEU A 1 191 ? 6.912 -1.880 -8.521 1.00 96.75 191 LEU A O 1
ATOM 1505 N N . LEU A 1 192 ? 6.308 0.241 -9.008 1.00 95.00 192 LEU A N 1
ATOM 1506 C CA . LEU A 1 192 ? 7.611 0.863 -8.815 1.00 95.00 192 LEU A CA 1
ATOM 1507 C C . LEU A 1 192 ? 7.523 1.941 -7.739 1.00 95.00 192 LEU A C 1
ATOM 1509 O O . LEU A 1 192 ? 6.670 2.832 -7.800 1.00 95.00 192 LEU A O 1
ATOM 1513 N N . PHE A 1 193 ? 8.445 1.887 -6.783 1.00 94.44 193 PHE A N 1
ATOM 1514 C CA . PHE A 1 193 ? 8.656 2.999 -5.874 1.00 94.44 193 PHE A CA 1
ATOM 1515 C C . PHE A 1 193 ? 9.390 4.148 -6.566 1.00 94.44 193 PHE A C 1
ATOM 1517 O O . PHE A 1 193 ? 10.142 3.968 -7.524 1.00 94.44 193 PHE A O 1
ATOM 1524 N N . ARG A 1 194 ? 9.146 5.353 -6.064 1.00 91.88 194 ARG A N 1
ATOM 1525 C CA . ARG A 1 194 ? 9.767 6.591 -6.494 1.00 91.88 194 ARG A CA 1
ATOM 1526 C C . ARG A 1 194 ? 11.207 6.616 -6.011 1.00 91.88 194 ARG A C 1
ATOM 1528 O O . ARG A 1 194 ? 11.474 6.498 -4.821 1.00 91.88 194 ARG A O 1
ATOM 1535 N N . ASN A 1 195 ? 12.115 6.857 -6.945 1.00 88.75 195 ASN A N 1
ATOM 1536 C CA . ASN A 1 195 ? 13.521 7.036 -6.620 1.00 88.75 195 ASN A CA 1
ATOM 1537 C C . ASN A 1 195 ? 13.737 8.375 -5.906 1.00 88.75 195 ASN A C 1
ATOM 1539 O O . ASN A 1 195 ? 13.145 9.396 -6.278 1.00 88.75 195 ASN A O 1
ATOM 1543 N N . SER A 1 196 ? 14.635 8.375 -4.931 1.00 83.69 196 SER A N 1
ATOM 1544 C CA . SER A 1 196 ? 15.120 9.581 -4.260 1.00 83.69 196 SER A CA 1
ATOM 1545 C C . SER A 1 196 ? 16.567 9.849 -4.655 1.00 83.69 196 SER A C 1
ATOM 1547 O O . SER A 1 196 ? 17.347 8.918 -4.838 1.00 83.69 196 SER A O 1
ATOM 1549 N N . LEU A 1 197 ? 16.941 11.122 -4.779 1.00 84.25 197 LEU A N 1
ATOM 1550 C CA . LEU A 1 197 ? 18.348 11.505 -4.873 1.00 84.25 197 LEU A CA 1
ATOM 1551 C C . LEU A 1 197 ? 18.893 11.632 -3.454 1.00 84.25 197 LEU A C 1
ATOM 1553 O O . LEU A 1 197 ? 18.355 12.409 -2.668 1.00 84.25 197 LEU A O 1
ATOM 1557 N N . GLN A 1 198 ? 19.936 10.875 -3.136 1.00 83.88 198 GLN A N 1
ATOM 1558 C CA . GLN A 1 198 ? 20.590 10.910 -1.832 1.00 83.88 198 GLN A CA 1
ATOM 1559 C C . GLN A 1 198 ? 22.083 11.177 -2.005 1.00 83.88 198 GLN A C 1
ATOM 1561 O O . GLN A 1 198 ? 22.684 10.801 -3.011 1.00 83.88 198 GLN A O 1
ATOM 1566 N N . TRP A 1 199 ? 22.682 11.840 -1.019 1.00 81.81 199 TRP A N 1
ATOM 1567 C CA . TRP A 1 199 ? 24.129 12.009 -0.963 1.00 81.81 199 TRP A CA 1
ATOM 1568 C C . TRP A 1 199 ? 24.767 10.725 -0.441 1.00 81.81 199 TRP A C 1
ATOM 1570 O O . TRP A 1 199 ? 24.485 10.296 0.674 1.00 81.81 199 TRP A O 1
ATOM 1580 N N . TYR A 1 200 ? 25.641 10.123 -1.237 1.00 81.50 200 TYR A N 1
ATOM 1581 C CA . TYR A 1 200 ? 26.373 8.919 -0.879 1.00 81.50 200 TYR A CA 1
ATOM 1582 C C . TYR A 1 200 ? 27.850 9.103 -1.220 1.00 81.50 200 TYR A C 1
ATOM 1584 O O . TYR A 1 200 ? 28.203 9.355 -2.368 1.00 81.50 200 TYR A O 1
ATOM 1592 N N . ARG A 1 201 ? 28.721 8.992 -0.207 1.00 87.06 201 ARG A N 1
ATOM 1593 C CA . ARG A 1 201 ? 30.189 9.112 -0.342 1.00 87.06 201 ARG A CA 1
ATOM 1594 C C . ARG A 1 201 ? 30.669 10.373 -1.085 1.00 87.06 201 ARG A C 1
ATOM 1596 O O . ARG A 1 201 ? 31.658 10.326 -1.803 1.00 87.06 201 ARG A O 1
ATOM 1603 N N . GLY A 1 202 ? 29.989 11.500 -0.879 1.00 90.69 202 GLY A N 1
ATOM 1604 C CA . GLY A 1 202 ? 30.361 12.787 -1.479 1.00 90.69 202 GLY A CA 1
ATOM 1605 C C . GLY A 1 202 ? 29.706 13.087 -2.829 1.00 90.69 202 GLY A C 1
ATOM 1606 O O . GLY A 1 202 ? 29.818 14.218 -3.286 1.00 90.69 202 GLY A O 1
ATOM 1607 N N . ASP A 1 203 ? 28.953 12.144 -3.403 1.00 90.06 203 ASP A N 1
ATOM 1608 C CA . ASP A 1 203 ? 28.243 12.322 -4.673 1.00 90.06 203 ASP A CA 1
ATOM 1609 C C . ASP A 1 203 ? 26.726 12.166 -4.522 1.00 90.06 203 ASP A C 1
ATOM 1611 O O . ASP A 1 203 ? 26.223 11.519 -3.602 1.00 90.06 203 ASP A O 1
ATOM 1615 N N . VAL A 1 204 ? 25.971 12.759 -5.451 1.00 89.12 204 VAL A N 1
ATOM 1616 C CA . VAL A 1 204 ? 24.517 12.563 -5.540 1.00 89.12 204 VAL A CA 1
ATOM 1617 C C . VAL A 1 204 ? 24.242 11.266 -6.294 1.00 89.12 204 VAL A C 1
ATOM 1619 O O . VAL A 1 204 ? 24.436 11.193 -7.508 1.00 89.12 204 VAL A O 1
ATOM 1622 N N . ALA A 1 205 ? 23.744 10.258 -5.584 1.00 87.56 205 ALA A N 1
ATOM 1623 C CA . ALA A 1 205 ? 23.362 8.969 -6.140 1.00 87.56 205 ALA A CA 1
ATOM 1624 C C . ALA A 1 205 ? 21.835 8.824 -6.217 1.00 87.56 205 ALA A C 1
ATOM 1626 O O . ALA A 1 205 ? 21.081 9.361 -5.400 1.00 87.56 205 ALA A O 1
ATOM 1627 N N . LEU A 1 206 ? 21.371 8.073 -7.217 1.00 86.19 206 LEU A N 1
ATOM 1628 C CA . LEU A 1 206 ? 19.975 7.666 -7.315 1.00 86.19 206 LEU A CA 1
ATOM 1629 C C . LEU A 1 206 ? 19.750 6.468 -6.392 1.00 86.19 206 LEU A C 1
ATOM 1631 O O . LEU A 1 206 ? 20.293 5.392 -6.630 1.00 86.19 206 LEU A O 1
ATOM 1635 N N . PHE A 1 207 ? 18.932 6.652 -5.365 1.00 84.44 207 PHE A N 1
ATOM 1636 C CA . PHE A 1 207 ? 18.526 5.583 -4.470 1.00 84.44 207 PHE A CA 1
ATOM 1637 C C . PHE A 1 207 ? 17.168 5.035 -4.905 1.00 84.44 207 PHE A C 1
ATOM 1639 O O . PHE A 1 207 ? 16.193 5.781 -5.049 1.00 84.44 207 PHE A O 1
ATOM 1646 N N . ILE A 1 208 ? 17.124 3.725 -5.137 1.00 85.75 208 ILE A N 1
ATOM 1647 C CA . ILE A 1 208 ? 15.898 2.993 -5.443 1.00 85.75 208 ILE A CA 1
ATOM 1648 C C . ILE A 1 208 ? 15.465 2.333 -4.135 1.00 85.75 208 ILE A C 1
ATOM 1650 O O . ILE A 1 208 ? 16.153 1.417 -3.682 1.00 85.75 208 ILE A O 1
ATOM 1654 N N . PRO A 1 209 ? 14.371 2.782 -3.504 1.00 86.88 209 PRO A N 1
ATOM 1655 C CA . PRO A 1 209 ? 13.909 2.165 -2.273 1.00 86.88 209 PRO A CA 1
ATOM 1656 C C . PRO A 1 209 ? 13.428 0.740 -2.566 1.00 86.88 209 PRO A C 1
ATOM 1658 O O . PRO A 1 209 ? 12.670 0.489 -3.508 1.00 86.88 209 PRO A O 1
ATOM 1661 N N . ILE A 1 210 ? 13.906 -0.203 -1.758 1.00 87.50 210 ILE A N 1
ATOM 1662 C CA . ILE A 1 210 ? 13.666 -1.637 -1.912 1.00 87.50 210 ILE A CA 1
ATOM 1663 C C . ILE A 1 210 ? 13.024 -2.153 -0.630 1.00 87.50 210 ILE A C 1
ATOM 1665 O O . ILE A 1 210 ? 13.555 -1.951 0.460 1.00 87.50 210 ILE A O 1
ATOM 1669 N N . LEU A 1 211 ? 11.897 -2.854 -0.764 1.00 89.19 211 LEU A N 1
ATOM 1670 C CA . LEU A 1 211 ? 11.358 -3.630 0.347 1.00 89.19 211 LEU A CA 1
ATOM 1671 C C . LEU A 1 211 ? 12.217 -4.890 0.560 1.00 89.19 211 LEU A C 1
ATOM 1673 O O . LEU A 1 211 ? 12.618 -5.527 -0.416 1.00 89.19 211 LEU A O 1
ATOM 1677 N N . PRO A 1 212 ? 12.479 -5.294 1.815 1.00 77.00 212 PRO A N 1
ATOM 1678 C CA . PRO A 1 212 ? 13.467 -6.327 2.149 1.00 77.00 212 PRO A CA 1
ATOM 1679 C C . PRO A 1 212 ? 13.124 -7.754 1.676 1.00 77.00 212 PRO A C 1
ATOM 1681 O O . PRO A 1 212 ? 13.932 -8.663 1.848 1.00 77.00 212 PRO A O 1
ATOM 1684 N N . LYS A 1 213 ? 11.938 -7.990 1.100 1.00 85.31 213 LYS A N 1
ATOM 1685 C CA . LYS A 1 213 ? 11.472 -9.303 0.621 1.00 85.31 213 LYS A CA 1
ATOM 1686 C C . LYS A 1 213 ? 10.715 -9.160 -0.698 1.00 85.31 213 LYS A C 1
ATOM 1688 O O . LYS A 1 213 ? 10.239 -8.067 -1.020 1.00 85.31 213 LYS A O 1
ATOM 1693 N N . TYR A 1 214 ? 10.531 -10.278 -1.413 1.00 90.38 214 TYR A N 1
ATOM 1694 C CA . TYR A 1 214 ? 9.511 -10.360 -2.463 1.00 90.38 214 TYR A CA 1
ATOM 1695 C C . TYR A 1 214 ? 8.204 -9.820 -1.897 1.00 90.38 214 TYR A C 1
ATOM 1697 O O . TYR A 1 214 ? 7.784 -10.249 -0.828 1.00 90.38 214 TYR A O 1
ATOM 1705 N N . SER A 1 215 ? 7.638 -8.823 -2.561 1.00 95.56 215 SER A N 1
ATOM 1706 C CA . SER A 1 215 ? 6.533 -8.028 -2.044 1.00 95.56 215 SER A CA 1
ATOM 1707 C C . SER A 1 215 ? 5.468 -7.929 -3.117 1.00 95.56 215 SER A C 1
ATOM 1709 O O . SER A 1 215 ? 5.751 -7.572 -4.262 1.00 95.56 215 SER A O 1
ATOM 1711 N N . TYR A 1 216 ? 4.241 -8.247 -2.735 1.00 96.56 216 TYR A N 1
ATOM 1712 C CA . TYR A 1 216 ? 3.082 -8.27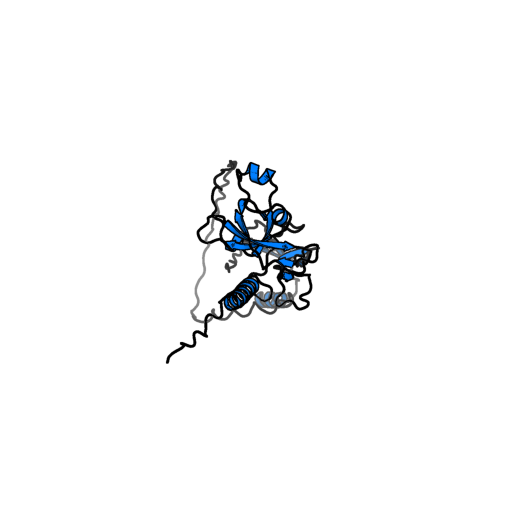9 -3.606 1.00 96.56 216 TYR A CA 1
ATOM 1713 C C . TYR A 1 216 ? 1.968 -7.459 -2.977 1.00 96.56 216 TYR A C 1
ATOM 1715 O O . TYR A 1 216 ? 1.658 -7.612 -1.796 1.00 96.56 216 TYR A O 1
ATOM 1723 N N . LEU A 1 217 ? 1.345 -6.602 -3.775 1.00 97.19 217 LEU A N 1
ATOM 1724 C CA . LEU A 1 217 ? 0.132 -5.904 -3.394 1.00 97.19 217 LEU A CA 1
ATOM 1725 C C . LEU A 1 217 ? -1.067 -6.805 -3.679 1.00 97.19 217 LEU A C 1
ATOM 1727 O O . LEU A 1 217 ? -1.278 -7.201 -4.825 1.00 97.19 217 LEU A O 1
ATOM 1731 N N . LYS A 1 218 ? -1.856 -7.109 -2.654 1.00 96.62 218 LYS A N 1
ATOM 1732 C CA . LYS A 1 218 ? -3.116 -7.838 -2.792 1.00 96.62 218 LYS A CA 1
ATOM 1733 C C . LYS A 1 218 ? -4.213 -6.858 -3.223 1.00 96.62 218 LYS A C 1
ATOM 1735 O O . LYS A 1 218 ? -4.496 -5.908 -2.499 1.00 96.62 218 LYS A O 1
ATOM 1740 N N . ILE A 1 219 ? -4.789 -7.061 -4.410 1.00 96.25 219 ILE A N 1
ATOM 1741 C CA . ILE A 1 219 ? -5.717 -6.104 -5.051 1.00 96.25 219 ILE A CA 1
ATOM 1742 C C . ILE A 1 219 ? -7.174 -6.583 -5.095 1.00 96.25 219 ILE A C 1
ATOM 1744 O O . ILE A 1 219 ? -8.054 -5.885 -5.590 1.00 96.25 219 ILE A O 1
ATOM 1748 N N . ASP A 1 220 ? -7.453 -7.793 -4.621 1.00 92.81 220 ASP A N 1
ATOM 1749 C CA . ASP A 1 220 ? -8.805 -8.356 -4.500 1.00 92.81 220 ASP A CA 1
ATOM 1750 C C . ASP A 1 220 ? -9.613 -7.815 -3.316 1.00 92.81 220 ASP A C 1
ATOM 1752 O O . ASP A 1 220 ? -10.821 -8.024 -3.259 1.00 92.81 220 ASP A O 1
ATOM 1756 N N . SER A 1 221 ? -8.956 -7.122 -2.394 1.00 92.12 221 SER A N 1
ATOM 1757 C CA . SER A 1 221 ? -9.526 -6.651 -1.146 1.00 92.12 221 SER A CA 1
ATOM 1758 C C . SER A 1 221 ? -8.942 -5.288 -0.809 1.00 92.12 221 SER A C 1
ATOM 1760 O O . SER A 1 221 ? -7.794 -4.974 -1.131 1.00 92.12 221 SER A O 1
ATOM 1762 N N . TYR A 1 222 ? -9.762 -4.457 -0.182 1.00 95.50 222 TYR A N 1
ATOM 1763 C CA . TYR A 1 222 ? -9.349 -3.176 0.359 1.00 95.50 222 TYR A CA 1
ATOM 1764 C C . TYR A 1 222 ? -10.034 -2.961 1.700 1.00 95.50 222 TYR A C 1
ATOM 1766 O O . TYR A 1 222 ? -11.103 -3.512 1.954 1.00 95.50 222 TYR A O 1
ATOM 1774 N N . TYR A 1 223 ? -9.418 -2.132 2.530 1.00 96.44 223 TYR A N 1
ATOM 1775 C CA . TYR A 1 223 ? -9.941 -1.758 3.835 1.00 96.44 223 TYR A CA 1
ATOM 1776 C C . TYR A 1 223 ? -10.038 -0.242 3.907 1.00 96.44 223 TYR A C 1
ATOM 1778 O O . TYR A 1 223 ? -9.213 0.466 3.328 1.00 96.44 223 TYR A O 1
ATOM 1786 N N . GLU A 1 224 ? -11.052 0.254 4.597 1.00 95.75 224 GLU A N 1
ATOM 1787 C CA . GLU A 1 224 ? -11.186 1.670 4.918 1.00 95.75 224 GLU A CA 1
ATOM 1788 C C . GLU A 1 224 ? -10.750 1.853 6.363 1.00 95.75 224 GLU A C 1
ATOM 1790 O O . GLU A 1 224 ? -11.293 1.210 7.257 1.00 95.75 224 GLU A O 1
ATOM 1795 N N . VAL A 1 225 ? -9.731 2.676 6.588 1.00 95.06 225 VAL A N 1
ATOM 1796 C CA . VAL A 1 225 ? -9.119 2.832 7.913 1.00 95.06 225 VAL A CA 1
ATOM 1797 C C . VAL A 1 225 ? -8.842 4.294 8.197 1.00 95.06 225 VAL A C 1
ATOM 1799 O O . VAL A 1 225 ? -8.572 5.062 7.273 1.00 95.06 225 VAL A O 1
ATOM 1802 N N . LEU A 1 226 ? -8.867 4.680 9.471 1.00 94.00 226 LEU A N 1
ATOM 1803 C CA . LEU A 1 226 ? -8.425 6.008 9.877 1.00 94.00 226 LEU A CA 1
ATOM 1804 C C . LEU A 1 226 ? -6.915 6.133 9.670 1.00 94.00 226 LEU A C 1
ATOM 1806 O O . LEU A 1 226 ? -6.137 5.299 10.136 1.00 94.00 226 LEU A O 1
ATOM 1810 N N . ILE A 1 227 ? -6.486 7.220 9.036 1.00 94.62 227 ILE A N 1
ATOM 1811 C CA . ILE A 1 227 ? -5.067 7.527 8.821 1.00 94.62 227 ILE A CA 1
ATOM 1812 C C . ILE A 1 227 ? -4.277 7.599 10.136 1.00 94.62 227 ILE A C 1
ATOM 1814 O O . ILE A 1 227 ? -3.111 7.229 10.177 1.00 94.62 227 ILE A O 1
ATOM 1818 N N . GLN A 1 228 ? -4.923 7.995 11.237 1.00 93.19 228 GLN A N 1
ATOM 1819 C CA . GLN A 1 228 ? -4.309 8.074 12.566 1.00 93.19 228 GLN A CA 1
ATOM 1820 C C . GLN A 1 228 ? -3.879 6.705 13.122 1.00 93.19 228 GLN A C 1
ATOM 1822 O O . GLN A 1 228 ? -2.996 6.643 13.980 1.00 93.19 228 GLN A O 1
ATOM 1827 N N . MET A 1 229 ? -4.472 5.615 12.619 1.00 94.94 229 MET A N 1
ATOM 1828 C CA . MET A 1 229 ? -4.134 4.229 12.973 1.00 94.94 229 MET A CA 1
ATOM 1829 C C . MET A 1 229 ? -2.899 3.720 12.230 1.00 94.94 229 MET A C 1
ATOM 1831 O O . MET A 1 229 ? -2.435 2.608 12.490 1.00 94.94 229 MET A O 1
ATOM 1835 N N . LEU A 1 230 ? -2.400 4.501 11.276 1.00 96.25 230 LEU A N 1
ATOM 1836 C CA . LEU A 1 230 ? -1.276 4.155 10.433 1.00 96.25 230 LEU A CA 1
ATOM 1837 C C . LEU A 1 230 ? -0.037 4.930 10.881 1.00 96.25 230 LEU A C 1
ATOM 1839 O O . LEU A 1 230 ? -0.108 6.088 11.290 1.00 96.25 230 LEU A O 1
ATOM 1843 N N . ASP A 1 231 ? 1.106 4.267 10.795 1.00 96.38 231 ASP A N 1
ATOM 1844 C CA . ASP A 1 231 ? 2.425 4.870 10.927 1.00 96.38 231 ASP A CA 1
ATOM 1845 C C . ASP A 1 231 ? 3.169 4.698 9.602 1.00 96.38 231 ASP A C 1
ATOM 1847 O O . ASP A 1 231 ? 3.112 3.634 8.972 1.00 96.38 231 ASP A O 1
ATOM 1851 N N . GLU A 1 232 ? 3.801 5.769 9.128 1.00 96.38 232 GLU A N 1
ATOM 1852 C CA . GLU A 1 232 ? 4.443 5.776 7.815 1.00 96.38 232 GLU A CA 1
ATOM 1853 C C . GLU A 1 232 ? 5.628 4.810 7.815 1.00 96.38 232 GLU A C 1
ATOM 1855 O O . GLU A 1 232 ? 6.514 4.882 8.667 1.00 96.38 232 GLU A O 1
ATOM 1860 N N . HIS A 1 233 ? 5.654 3.888 6.850 1.00 95.12 233 HIS A N 1
ATOM 1861 C CA . HIS A 1 233 ? 6.782 2.983 6.718 1.00 95.12 233 HIS A CA 1
ATOM 1862 C C . HIS A 1 233 ? 7.905 3.688 5.958 1.00 95.12 233 HIS A C 1
ATOM 1864 O O . HIS A 1 233 ? 7.726 4.142 4.822 1.00 95.12 233 HIS A O 1
ATOM 1870 N N . LYS A 1 234 ? 9.067 3.769 6.601 1.00 93.50 234 LYS A N 1
ATOM 1871 C CA . LYS A 1 234 ? 10.255 4.448 6.091 1.00 93.50 234 LYS A CA 1
ATOM 1872 C C . LYS A 1 234 ? 11.411 3.469 5.953 1.00 93.50 234 LYS A C 1
ATOM 1874 O O . LYS A 1 234 ? 11.455 2.452 6.645 1.00 93.50 234 LYS A O 1
ATOM 1879 N N . ASP A 1 235 ? 12.327 3.779 5.047 1.00 89.56 235 ASP A N 1
ATOM 1880 C CA . ASP A 1 235 ? 13.594 3.069 4.937 1.00 89.56 235 ASP A CA 1
ATOM 1881 C C . ASP A 1 235 ? 14.559 3.442 6.080 1.00 89.56 235 ASP A C 1
ATOM 1883 O O . ASP A 1 235 ? 14.261 4.271 6.942 1.00 89.56 235 ASP A O 1
ATOM 1887 N N . ASN A 1 236 ? 15.745 2.828 6.083 1.00 88.00 236 ASN A N 1
ATOM 1888 C CA . ASN A 1 236 ? 16.790 3.084 7.084 1.00 88.00 236 ASN A CA 1
ATOM 1889 C C . ASN A 1 236 ? 17.326 4.527 7.059 1.00 88.00 236 ASN A C 1
ATOM 1891 O O . ASN A 1 236 ? 18.080 4.917 7.945 1.00 88.00 236 ASN A O 1
ATOM 1895 N N . SER A 1 237 ? 16.986 5.299 6.030 1.00 85.81 237 SER A N 1
ATOM 1896 C CA . SER A 1 237 ? 17.370 6.695 5.847 1.00 85.81 237 SER A CA 1
ATOM 1897 C C . SER A 1 237 ? 16.178 7.638 6.050 1.00 85.81 237 SER A C 1
ATOM 1899 O O . SER A 1 237 ? 16.211 8.774 5.586 1.00 85.81 237 SER A O 1
ATOM 1901 N N . GLU A 1 238 ? 15.128 7.158 6.727 1.00 89.56 238 GLU A N 1
ATOM 1902 C CA . GLU A 1 238 ? 13.883 7.870 7.029 1.00 89.56 238 GLU A CA 1
ATOM 1903 C C . GLU A 1 238 ? 13.082 8.338 5.803 1.00 89.56 238 GLU A C 1
ATOM 1905 O O . GLU A 1 238 ? 12.167 9.161 5.922 1.00 89.56 238 GLU A O 1
ATOM 1910 N N . ASN A 1 239 ? 13.359 7.790 4.619 1.00 89.75 239 ASN A N 1
ATOM 1911 C CA . ASN A 1 239 ? 12.605 8.129 3.421 1.00 89.75 239 ASN A CA 1
ATOM 1912 C C . ASN A 1 239 ? 11.345 7.270 3.330 1.00 89.75 239 ASN A C 1
ATOM 1914 O O . ASN A 1 239 ? 11.409 6.049 3.504 1.00 89.75 239 ASN A O 1
ATOM 1918 N N . PRO A 1 240 ? 10.192 7.873 3.010 1.00 92.81 240 PRO A N 1
ATOM 1919 C CA . PRO A 1 240 ? 8.958 7.127 2.862 1.00 92.81 240 PRO A CA 1
ATOM 1920 C C . PRO A 1 240 ? 8.979 6.270 1.595 1.00 92.81 240 PRO A C 1
ATOM 1922 O O . PRO A 1 240 ? 9.362 6.727 0.513 1.00 92.81 240 PRO A O 1
ATOM 1925 N N . PHE A 1 241 ? 8.461 5.049 1.698 1.00 94.69 241 PHE A N 1
ATOM 1926 C CA . PHE A 1 241 ? 8.176 4.233 0.521 1.00 94.69 241 PHE A CA 1
ATOM 1927 C C . PHE A 1 241 ? 6.954 4.800 -0.208 1.00 94.69 241 PHE A C 1
ATOM 1929 O O . PHE A 1 241 ? 5.820 4.679 0.255 1.00 94.69 241 PHE A O 1
ATOM 1936 N N . MET A 1 242 ? 7.182 5.426 -1.361 1.00 95.06 242 MET A N 1
ATOM 1937 C CA . MET A 1 242 ? 6.144 6.077 -2.163 1.00 95.06 242 MET A CA 1
ATOM 1938 C C . MET A 1 242 ? 6.131 5.499 -3.573 1.00 95.06 242 MET A C 1
ATOM 1940 O O . MET A 1 242 ? 7.164 5.467 -4.226 1.00 95.06 242 MET A O 1
ATOM 1944 N N . ILE A 1 243 ? 4.979 5.063 -4.071 1.00 94.81 243 ILE A N 1
ATOM 1945 C CA . ILE A 1 243 ? 4.804 4.606 -5.453 1.00 94.81 243 ILE A CA 1
ATOM 1946 C C . ILE A 1 243 ? 4.950 5.784 -6.419 1.00 94.81 243 ILE A C 1
ATOM 1948 O O . ILE A 1 243 ? 4.524 6.906 -6.136 1.00 94.81 243 ILE A O 1
ATOM 1952 N N . CYS A 1 244 ? 5.532 5.529 -7.590 1.00 89.94 244 CYS A N 1
ATOM 1953 C CA . CYS A 1 244 ? 5.616 6.514 -8.659 1.00 89.94 244 CYS A CA 1
ATOM 1954 C C . CYS A 1 244 ? 4.218 7.088 -8.983 1.00 89.94 244 CYS A C 1
ATOM 1956 O O . CYS A 1 244 ? 3.303 6.338 -9.325 1.00 89.94 244 CYS A O 1
ATOM 1958 N N . PRO A 1 245 ? 4.010 8.417 -8.915 1.00 84.12 245 PRO A N 1
ATOM 1959 C CA . PRO A 1 245 ? 2.690 8.995 -9.172 1.00 84.12 245 PRO A CA 1
ATOM 1960 C C . PRO A 1 245 ? 2.289 8.895 -10.650 1.00 84.12 245 PRO A C 1
ATOM 1962 O O . PRO A 1 245 ? 1.106 8.832 -10.975 1.00 84.12 245 PRO A O 1
ATOM 1965 N N . LYS A 1 246 ? 3.277 8.888 -11.551 1.00 80.69 246 LYS A N 1
ATOM 1966 C CA . LYS A 1 246 ? 3.109 8.842 -13.008 1.00 80.69 246 LYS A CA 1
ATOM 1967 C C . LYS A 1 246 ? 3.925 7.686 -13.589 1.00 80.69 246 LYS A C 1
ATOM 1969 O O . LYS A 1 246 ? 4.855 7.213 -12.939 1.00 80.69 246 LYS A O 1
ATOM 1974 N N . HIS A 1 247 ? 3.625 7.338 -14.841 1.00 79.88 247 HIS A N 1
ATOM 1975 C CA . HIS A 1 247 ? 4.316 6.334 -15.667 1.00 79.88 247 HIS A CA 1
ATOM 1976 C C . HIS A 1 247 ? 3.957 4.873 -15.363 1.00 79.88 247 HIS A C 1
ATOM 1978 O O . HIS A 1 247 ? 3.132 4.579 -14.497 1.00 79.88 247 HIS A O 1
ATOM 1984 N N . ARG A 1 248 ? 4.559 3.969 -16.148 1.00 88.44 248 ARG A N 1
ATOM 1985 C CA . ARG A 1 248 ? 4.449 2.519 -15.969 1.00 88.44 248 ARG A CA 1
AT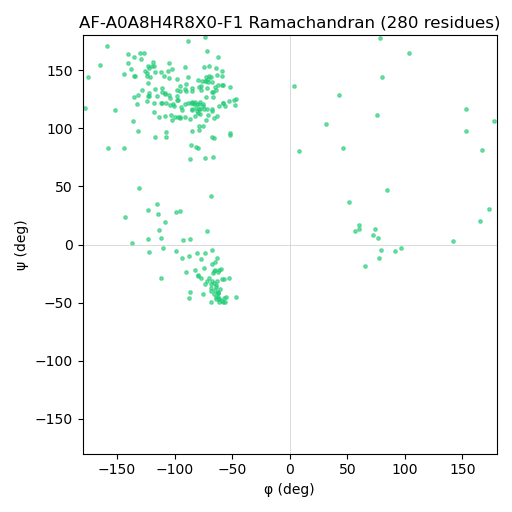OM 1986 C C . ARG A 1 248 ? 4.925 2.122 -14.571 1.00 88.44 248 ARG A C 1
ATOM 1988 O O . ARG A 1 248 ? 5.936 2.632 -14.097 1.00 88.44 248 ARG A O 1
ATOM 1995 N N . GLY A 1 249 ? 4.184 1.231 -13.932 1.00 91.56 249 GLY A N 1
ATOM 1996 C CA . GLY A 1 249 ? 4.333 0.815 -12.544 1.00 91.56 249 GLY A CA 1
ATOM 1997 C C . GLY A 1 249 ? 3.902 1.851 -11.515 1.00 91.56 249 GLY A C 1
ATOM 1998 O O . GLY A 1 249 ? 4.142 1.666 -10.322 1.00 91.56 249 GLY A O 1
ATOM 1999 N N . GLY A 1 250 ? 3.290 2.947 -11.961 1.00 95.12 250 GLY A N 1
ATOM 2000 C CA . GLY A 1 250 ? 2.802 3.999 -11.091 1.00 95.12 250 GLY A CA 1
ATOM 2001 C C . GLY A 1 250 ? 1.378 3.772 -10.592 1.00 95.12 250 GLY A C 1
ATOM 2002 O O . GLY A 1 250 ? 0.656 2.865 -11.008 1.00 95.12 250 GLY A O 1
ATOM 2003 N N . LEU A 1 251 ? 0.945 4.672 -9.715 1.00 94.62 251 LEU A N 1
ATOM 2004 C CA . LEU A 1 251 ? -0.359 4.590 -9.067 1.00 94.62 251 LEU A CA 1
ATOM 2005 C C . LEU A 1 251 ? -1.538 4.796 -10.030 1.00 94.62 251 LEU A C 1
ATOM 2007 O O . LEU A 1 251 ? -2.597 4.202 -9.839 1.00 94.62 251 LEU A O 1
ATOM 2011 N N . GLY A 1 252 ? -1.356 5.610 -11.074 1.00 94.19 252 GLY A N 1
ATOM 2012 C CA . GLY A 1 252 ? -2.353 5.765 -12.136 1.00 94.19 252 GLY A CA 1
ATOM 2013 C C . GLY A 1 252 ? -2.617 4.447 -12.868 1.00 94.19 252 GLY A C 1
ATOM 2014 O O . GLY A 1 252 ? -3.767 4.037 -12.997 1.00 94.19 252 GLY A O 1
ATOM 2015 N N . GLU A 1 253 ? -1.553 3.730 -13.246 1.00 96.00 253 GLU A N 1
ATOM 2016 C CA . GLU A 1 253 ? -1.677 2.425 -13.906 1.00 96.00 253 GLU A CA 1
ATOM 2017 C C . GLU A 1 253 ? -2.316 1.382 -12.979 1.00 96.00 253 GLU A C 1
ATOM 2019 O O . GLU A 1 253 ? -3.167 0.614 -13.425 1.00 96.00 253 GLU A O 1
ATOM 2024 N N . LEU A 1 254 ? -1.977 1.395 -11.682 1.00 96.38 254 LEU A N 1
ATOM 2025 C CA . LEU A 1 254 ? -2.616 0.532 -10.685 1.00 96.38 254 LEU A CA 1
ATOM 2026 C C . LEU A 1 254 ? -4.131 0.767 -10.609 1.00 96.38 254 LEU A C 1
ATOM 2028 O O . LEU A 1 254 ? -4.904 -0.187 -10.666 1.00 96.38 254 LEU A O 1
ATOM 2032 N N . ARG A 1 255 ? -4.563 2.030 -10.513 1.00 95.25 255 ARG A N 1
ATOM 2033 C CA . ARG A 1 255 ? -5.989 2.398 -10.463 1.00 95.25 255 ARG A CA 1
ATOM 2034 C C . ARG A 1 255 ? -6.721 1.991 -11.738 1.00 95.25 255 ARG A C 1
ATOM 2036 O O . ARG A 1 255 ? -7.795 1.398 -11.665 1.00 95.25 255 ARG A O 1
ATOM 2043 N N . ASP A 1 256 ? -6.128 2.264 -12.897 1.00 95.50 256 ASP A N 1
ATOM 2044 C CA . ASP A 1 256 ? -6.701 1.885 -14.187 1.00 95.50 256 ASP A CA 1
ATOM 2045 C C . ASP A 1 256 ? -6.799 0.366 -14.357 1.00 95.50 256 ASP A C 1
ATOM 2047 O O . ASP A 1 256 ? -7.738 -0.124 -14.990 1.00 95.50 256 ASP A O 1
ATOM 2051 N N . TYR A 1 257 ? -5.833 -0.383 -13.822 1.00 95.81 257 TYR A N 1
ATOM 2052 C CA . TYR A 1 257 ? -5.852 -1.841 -13.826 1.00 95.81 257 TYR A CA 1
ATOM 2053 C C . TYR A 1 257 ? -6.958 -2.392 -12.918 1.00 95.81 257 TYR A C 1
ATOM 2055 O O . TYR A 1 257 ? -7.771 -3.188 -13.387 1.00 95.81 257 TYR A O 1
ATOM 2063 N N . ILE A 1 258 ? -7.050 -1.913 -11.670 1.00 95.81 258 ILE A N 1
ATOM 2064 C CA . ILE A 1 258 ? -8.113 -2.295 -10.726 1.00 95.81 258 ILE A CA 1
ATOM 2065 C C . ILE A 1 258 ? -9.492 -2.004 -11.332 1.00 95.81 258 ILE A C 1
ATOM 2067 O O . ILE A 1 258 ? -10.326 -2.899 -11.405 1.00 95.81 258 ILE A O 1
ATOM 2071 N N . ARG A 1 259 ? -9.708 -0.796 -11.873 1.00 95.44 259 ARG A N 1
ATOM 2072 C CA . ARG A 1 259 ? -10.985 -0.416 -12.501 1.00 95.44 259 ARG A CA 1
ATOM 2073 C C . ARG A 1 259 ? -11.372 -1.354 -13.646 1.00 95.44 259 ARG A C 1
ATOM 2075 O O . ARG A 1 259 ? -12.525 -1.772 -13.731 1.00 95.44 259 ARG A O 1
ATOM 2082 N N . ARG A 1 260 ? -10.428 -1.676 -14.541 1.00 95.12 260 ARG A N 1
ATOM 2083 C CA . ARG A 1 260 ? -10.679 -2.581 -15.677 1.00 95.12 260 ARG A CA 1
ATOM 2084 C C . ARG A 1 260 ? -11.029 -3.987 -15.205 1.00 95.12 260 ARG A C 1
ATOM 2086 O O . ARG A 1 260 ? -12.017 -4.550 -15.664 1.00 95.12 260 ARG A O 1
ATOM 2093 N N . ARG A 1 261 ? -10.257 -4.520 -14.262 1.00 94.44 261 ARG A N 1
ATOM 2094 C CA . ARG A 1 261 ? -10.499 -5.830 -13.654 1.00 94.44 261 ARG A CA 1
ATOM 2095 C C . ARG A 1 261 ? -11.878 -5.910 -12.996 1.00 94.44 261 ARG A C 1
ATOM 2097 O O . ARG A 1 261 ? -12.615 -6.859 -13.248 1.00 94.44 261 ARG A O 1
ATOM 2104 N N . ASP A 1 262 ? -12.224 -4.926 -12.172 1.00 93.62 262 ASP A N 1
ATOM 2105 C CA . ASP A 1 262 ? -13.493 -4.920 -11.441 1.00 93.62 262 ASP A CA 1
ATOM 2106 C C . ASP A 1 262 ? -14.688 -4.794 -12.402 1.00 93.62 262 ASP A C 1
ATOM 2108 O O . ASP A 1 262 ? -15.723 -5.416 -12.177 1.00 93.62 262 ASP A O 1
ATOM 2112 N N . SER A 1 263 ? -14.520 -4.076 -13.520 1.00 93.00 263 SER A N 1
ATOM 2113 C CA . SER A 1 263 ? -15.537 -3.982 -14.580 1.00 93.00 263 SER A CA 1
ATOM 2114 C C . SER A 1 263 ? -15.802 -5.334 -15.253 1.00 93.00 263 SER A C 1
ATOM 2116 O O . SER A 1 263 ? -16.959 -5.714 -15.416 1.00 93.00 263 SER A O 1
ATOM 2118 N N . VAL A 1 264 ? -14.747 -6.087 -15.594 1.00 91.31 264 VAL A N 1
ATOM 2119 C CA . VAL A 1 264 ? -14.873 -7.435 -16.188 1.00 91.31 264 VAL A CA 1
ATOM 2120 C C . VAL A 1 264 ? -15.583 -8.385 -15.220 1.00 91.31 264 VAL A C 1
ATOM 2122 O O . VAL A 1 264 ? -16.562 -9.029 -15.587 1.00 91.31 264 VAL A O 1
ATOM 2125 N N . ARG A 1 265 ? -15.170 -8.390 -13.946 1.00 88.94 265 ARG A N 1
ATOM 2126 C CA . ARG A 1 265 ? -15.810 -9.202 -12.895 1.00 88.94 265 ARG A CA 1
ATOM 2127 C C . ARG A 1 265 ? -17.270 -8.817 -12.641 1.00 88.94 265 ARG A C 1
ATOM 2129 O O . ARG A 1 265 ? -18.062 -9.660 -12.230 1.00 88.94 265 ARG A O 1
ATOM 2136 N N . GLY A 1 266 ? -17.624 -7.547 -12.828 1.00 87.75 266 GLY A N 1
ATOM 2137 C CA . GLY A 1 266 ? -19.004 -7.075 -12.723 1.00 87.75 266 GLY A CA 1
ATOM 2138 C C . GLY A 1 266 ? -19.893 -7.610 -13.846 1.00 87.75 266 GLY A C 1
ATOM 2139 O O . GLY A 1 266 ? -21.025 -8.008 -13.584 1.00 87.75 266 GLY A O 1
ATOM 2140 N N . GLN A 1 267 ? -19.372 -7.678 -15.074 1.00 86.06 267 GLN A N 1
ATOM 2141 C CA . GLN A 1 267 ? -20.108 -8.193 -16.233 1.00 86.06 267 GLN A CA 1
ATOM 2142 C C . GLN A 1 267 ? -20.370 -9.701 -16.147 1.00 86.06 267 GLN A C 1
ATOM 2144 O O . GLN A 1 267 ? -21.457 -10.146 -16.496 1.00 86.06 267 GLN A O 1
ATOM 2149 N N . GLU A 1 268 ? -19.422 -10.480 -15.623 1.00 81.12 268 GLU A N 1
ATOM 2150 C CA . GLU A 1 268 ? -19.586 -11.931 -15.427 1.00 81.12 268 GLU A CA 1
ATOM 2151 C C . GLU A 1 268 ? -20.661 -12.290 -14.386 1.00 81.12 268 GLU A C 1
ATOM 2153 O O . GLU A 1 268 ? -21.205 -13.391 -14.414 1.00 81.12 268 GLU A O 1
ATOM 2158 N N . LYS A 1 269 ? -20.979 -11.369 -13.466 1.00 77.00 269 LYS A N 1
ATOM 2159 C CA . LYS A 1 269 ? -21.983 -11.571 -12.409 1.00 77.00 269 LYS A CA 1
ATOM 2160 C C . LYS A 1 269 ? -23.408 -11.208 -12.819 1.00 77.00 269 LYS A C 1
ATOM 2162 O O . LYS A 1 269 ? -24.326 -11.496 -12.052 1.00 77.00 269 LYS A O 1
ATOM 2167 N N . LEU A 1 270 ? -23.615 -10.574 -13.974 1.00 68.50 270 LEU A N 1
ATOM 2168 C CA . LEU A 1 270 ? -24.964 -10.324 -14.472 1.00 68.50 270 LEU A CA 1
ATOM 2169 C C . LEU A 1 270 ? -25.560 -11.662 -14.941 1.00 68.50 270 LEU A C 1
ATOM 2171 O O . LEU A 1 270 ? -25.009 -12.276 -15.859 1.00 68.50 270 LEU A O 1
ATOM 2175 N N . PRO A 1 271 ? -26.644 -12.153 -14.308 1.00 62.72 271 PRO A N 1
ATOM 2176 C CA . PRO A 1 271 ? -27.270 -13.394 -14.728 1.00 62.72 271 PRO A CA 1
ATOM 2177 C C . PRO A 1 271 ? -27.713 -13.258 -16.184 1.00 62.72 271 PRO A C 1
ATOM 2179 O O . PRO A 1 271 ? -28.263 -12.230 -16.585 1.00 62.72 271 PRO A O 1
ATOM 2182 N N . ARG A 1 272 ? -27.471 -14.306 -16.977 1.00 59.75 272 ARG A N 1
ATOM 2183 C CA . ARG A 1 272 ? -28.073 -14.480 -18.303 1.00 59.75 272 ARG A CA 1
ATOM 2184 C C . ARG A 1 272 ? -29.579 -14.683 -18.122 1.00 59.75 272 ARG A C 1
ATOM 2186 O O . ARG A 1 272 ? -30.078 -15.800 -18.172 1.00 59.75 272 ARG A O 1
ATOM 2193 N N . THR A 1 273 ? -30.294 -13.606 -17.824 1.00 63.97 273 THR A N 1
ATOM 2194 C CA . THR A 1 273 ? -31.753 -13.585 -17.739 1.00 63.97 273 THR A CA 1
ATOM 2195 C C . THR A 1 273 ? -32.290 -13.313 -19.137 1.00 63.97 273 THR A C 1
ATOM 2197 O O . THR A 1 273 ? -32.636 -12.187 -19.475 1.00 63.97 273 THR A O 1
ATOM 2200 N N . THR A 1 274 ? -32.208 -14.314 -20.007 1.00 59.00 274 THR A N 1
ATOM 2201 C CA . THR A 1 274 ? -32.728 -14.335 -21.390 1.00 59.00 274 THR A CA 1
ATOM 2202 C C . THR A 1 274 ? -32.396 -15.742 -21.892 1.00 59.00 274 THR A C 1
ATOM 2204 O O . THR A 1 274 ? -31.232 -16.120 -21.871 1.00 59.00 274 THR A O 1
ATOM 2207 N N . GLU A 1 275 ? -33.292 -16.649 -22.258 1.00 55.34 275 GLU A N 1
ATOM 2208 C CA . GLU A 1 275 ? -34.712 -16.649 -22.607 1.00 55.34 275 GLU A CA 1
ATOM 2209 C C . GLU A 1 275 ? -35.169 -18.119 -22.543 1.00 55.34 275 GLU A C 1
ATOM 2211 O O . GLU A 1 275 ? -34.354 -19.026 -22.724 1.00 55.34 275 GLU A O 1
ATOM 2216 N N . GLY A 1 276 ? -36.459 -18.368 -22.306 1.00 54.44 276 GLY A N 1
ATOM 2217 C CA . GLY A 1 276 ? -36.991 -19.730 -22.389 1.00 54.44 276 GLY A CA 1
ATOM 2218 C C . GLY A 1 276 ? -38.367 -19.983 -21.778 1.00 54.44 276 GLY A C 1
ATOM 2219 O O . GLY A 1 276 ? -38.673 -21.134 -21.496 1.00 54.44 276 GLY A O 1
ATOM 2220 N N . GLN A 1 277 ? -39.211 -18.967 -21.561 1.00 53.06 277 GLN A N 1
ATOM 2221 C CA . GLN A 1 277 ? -40.657 -19.205 -21.506 1.00 53.06 277 GLN A CA 1
ATOM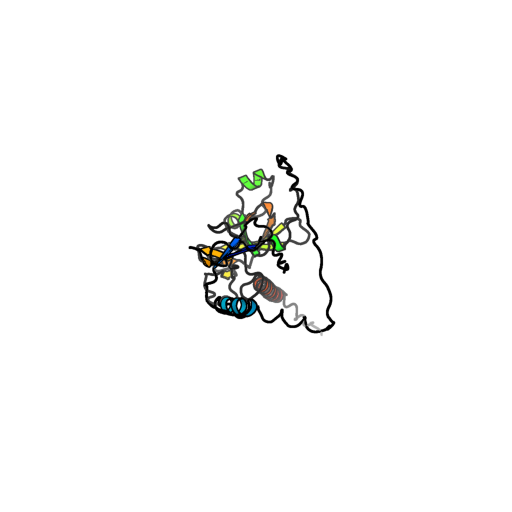 2222 C C . GLN A 1 277 ? -41.159 -19.270 -22.951 1.00 53.06 277 GLN A C 1
ATOM 2224 O O . GLN A 1 277 ? -41.594 -18.272 -23.518 1.00 53.06 277 GLN A O 1
ATOM 2229 N N . VAL A 1 278 ? -41.036 -20.450 -23.563 1.00 62.78 278 VAL A N 1
ATOM 2230 C CA . VAL A 1 278 ? -41.877 -20.803 -24.707 1.00 62.78 278 VAL A CA 1
ATOM 2231 C C . VAL A 1 278 ? -43.267 -21.022 -24.130 1.00 62.78 278 VAL A C 1
ATOM 2233 O O . VAL A 1 278 ? -43.477 -21.917 -23.315 1.00 62.78 278 VAL A O 1
ATOM 2236 N N . ALA A 1 279 ? -44.173 -20.120 -24.483 1.00 62.12 279 ALA A N 1
ATOM 2237 C CA . ALA A 1 279 ? -45.582 -20.240 -24.180 1.00 62.12 279 ALA A CA 1
ATOM 2238 C C . ALA A 1 279 ? -46.134 -21.497 -24.865 1.00 62.12 279 ALA A C 1
ATOM 2240 O O . ALA A 1 279 ? -46.110 -21.596 -26.091 1.00 62.12 279 ALA A O 1
ATOM 2241 N N . ASP A 1 280 ? -46.635 -22.430 -24.057 1.00 63.28 280 ASP A N 1
ATOM 2242 C CA . ASP A 1 280 ? -47.667 -23.369 -24.483 1.00 63.28 280 ASP A CA 1
ATOM 2243 C C . ASP A 1 280 ? -48.877 -22.552 -24.939 1.00 63.28 280 ASP A C 1
ATOM 2245 O O . ASP A 1 280 ? -49.417 -21.733 -24.189 1.00 63.28 280 ASP A O 1
ATOM 2249 N N . GLY A 1 281 ? -49.275 -22.749 -26.191 1.00 69.75 281 GLY A N 1
ATOM 2250 C CA . GLY A 1 281 ? -50.352 -22.002 -26.812 1.00 69.75 281 GLY A CA 1
ATOM 2251 C C . GLY A 1 281 ? -50.963 -22.738 -27.995 1.00 69.75 281 GLY A C 1
ATOM 2252 O O . GLY A 1 281 ? -50.664 -22.383 -29.129 1.00 69.75 281 GLY A O 1
ATOM 2253 N N . VAL A 1 282 ? -51.888 -23.646 -27.649 1.00 58.28 282 VAL A N 1
ATOM 2254 C CA . VAL A 1 282 ? -53.069 -24.121 -28.410 1.00 58.28 282 VAL A CA 1
ATOM 2255 C C . VAL A 1 282 ? -52.848 -25.163 -29.506 1.00 58.28 282 VAL A C 1
ATOM 2257 O O . VAL A 1 282 ? -52.196 -24.866 -30.527 1.00 58.28 282 VAL A O 1
#

pLDDT: mean 70.83, std 24.61, range [27.19, 97.81]

Radius of gyration: 30.74 Å; Cα contacts (8 Å, |Δi|>4): 328; chains: 1; bounding box: 101×86×53 Å

Organism: NCBI:txid354080

Solvent-accessible surface area (backbone atoms only — not comparable to full-atom values): 18545 Å² total; per-residue (Å²): 136,83,83,85,83,86,74,93,83,79,85,82,62,81,60,85,95,43,58,49,49,75,52,68,54,76,51,91,93,67,87,52,78,48,79,47,80,47,77,56,78,86,85,72,97,65,63,76,70,63,55,57,63,51,59,59,63,70,59,82,66,98,83,76,89,80,82,84,84,84,82,86,84,88,80,88,81,83,89,85,90,85,88,79,87,84,84,83,84,81,83,83,81,86,81,80,86,78,87,83,74,84,70,88,78,77,78,77,77,74,81,50,58,89,78,49,48,37,27,33,26,32,50,54,53,72,68,58,30,48,75,71,69,50,83,78,72,99,63,58,72,75,65,49,76,31,39,29,37,28,70,42,66,42,86,96,42,85,63,26,28,32,31,27,46,38,38,72,70,89,59,99,88,61,50,65,37,29,28,46,83,32,73,47,86,89,47,95,53,40,37,33,58,47,67,43,81,42,82,52,98,92,40,84,38,81,40,72,69,66,64,98,56,58,32,28,38,38,71,79,55,74,46,80,42,54,54,86,47,46,40,80,37,52,51,99,82,71,46,68,48,30,42,21,71,63,63,89,30,6,52,55,52,51,53,56,47,52,54,53,53,53,52,54,59,52,59,74,66,56,75,83,86,74,83,81,88,75,76,89,77,134

Sequence (282 aa):
MCPILFNPTNPVQKQGGRRRAIVRYEVDGFGVNKEFRIDSEPGLDGTLEEVEARDLRRVGRRRWVCSLFRHAELSGGRQGWWGPRAQIQFVLASSVGRLATSSNDDCNKMVRLRDVQGRVYKFKSKSECLGLGLLTLDVTDVVRSHMVLVLDVVPGKLDHVKVMTITSTLTNNGDYVPISPTPKKGYPIQLLFRNSLQWYRGDVALFIPILPKYSYLKIDSYYEVLIQMLDEHKDNSENPFMICPKHRGGLGELRDYIRRRDSVRGQEKLPRTTEGQVADGV

Foldseek 3Di:
DDDDDDDDDDDFDDDDPWGWDWDWDDDPPPPDIDTDIDIDDPDDPDPPVVVVVVVVVVVDDPDDPPPPPPPPDDDDDDDDDDDDDDDDDDDDDDDDDDDDDDDPPPPDPQDDFVNQAQFKWAFDDPVQCVVVVNPDDPDDPVQNVFIWHFLTADPPDGQKTKIWTKDQDDDPPFDKEWEPPQDRVPPPAYAAWDWDFDDDPNDTDTHGDDDPHGIITGLPDIDIDHPSRIDFDADPVRHIGGTDCDDGNGSVVVVVVSVVVVVVVVVVPPDPPDDDPPDPDD

Nearest PDB structures (foldseek):
  4rmo-assembly1_E  TM=5.163E-01  e=1.430E-02  Agathobacter rectalis DSM 17629

Mean predicted aligned error: 17.33 Å

Secondary structure (DSSP, 8-state):
-------------EETTEEEEEEEEE-TTS--EEEEEEEPPTT----HHHHHHHHHHHS--TTSSSSSSSS-----------------------------------TT----HHHHTTBEEEEPPHHHHHHTT-----S-HHHHTSEEEEEEEPTTSTTEEEEEEEESS--TT--EEEETTS--TT-S--B-BPPEEEEETTEEEEE----SS-EEEE-S--EEEEGGGEEE-B-TTS-B-BB-SSSTTSHHHHHHHHHHHHHHHHHHTS------------